Protein AF-A0A8A3PR14-F1 (afdb_monomer_lite)

Structure (mmCIF, N/CA/C/O backbone):
data_AF-A0A8A3PR14-F1
#
_entry.id   AF-A0A8A3PR14-F1
#
loop_
_atom_site.group_PDB
_atom_site.id
_atom_site.type_symbol
_atom_site.label_atom_id
_atom_site.label_alt_id
_atom_site.label_comp_id
_atom_site.label_asym_id
_atom_site.label_entity_id
_atom_site.label_seq_id
_atom_site.pdbx_PDB_ins_code
_atom_site.Cartn_x
_atom_site.Cartn_y
_atom_site.Cartn_z
_atom_site.occupancy
_atom_site.B_iso_or_equiv
_atom_site.auth_seq_id
_atom_site.auth_comp_id
_atom_site.auth_asym_id
_atom_site.auth_atom_id
_atom_site.pdbx_PDB_model_num
ATOM 1 N N . MET A 1 1 ? 3.638 18.389 -26.747 1.00 41.78 1 MET A N 1
ATOM 2 C CA . MET A 1 1 ? 2.888 19.297 -25.844 1.00 41.78 1 MET A CA 1
ATOM 3 C C . MET A 1 1 ? 1.708 18.534 -25.234 1.00 41.78 1 MET A C 1
ATOM 5 O O . MET A 1 1 ? 0.784 18.205 -25.959 1.00 41.78 1 MET A O 1
ATOM 9 N N . SER A 1 2 ? 1.745 18.168 -23.944 1.00 54.22 2 SER A N 1
ATOM 10 C CA . SER A 1 2 ? 0.671 17.368 -23.311 1.00 54.22 2 SER A CA 1
ATOM 11 C C . SER A 1 2 ? -0.521 18.258 -22.935 1.00 54.22 2 SER A C 1
ATOM 13 O O . SER A 1 2 ? -0.389 19.161 -22.103 1.00 54.22 2 SER A O 1
ATOM 15 N N . MET A 1 3 ? -1.671 18.031 -23.578 1.00 61.91 3 MET A N 1
ATOM 16 C CA . MET A 1 3 ? -2.904 18.804 -23.393 1.00 61.91 3 MET A CA 1
ATOM 17 C C . MET A 1 3 ? -3.335 18.874 -21.919 1.00 61.91 3 MET A C 1
ATOM 19 O O . MET A 1 3 ? -3.216 17.903 -21.172 1.00 61.91 3 MET A O 1
ATOM 23 N N . LYS A 1 4 ? -3.891 20.018 -21.492 1.00 65.81 4 LYS A N 1
ATOM 24 C CA . LYS A 1 4 ? -4.341 20.250 -20.101 1.00 65.81 4 LYS A CA 1
ATOM 25 C C . LYS A 1 4 ? -5.391 19.229 -19.616 1.00 65.81 4 LYS A C 1
ATOM 27 O O . LYS A 1 4 ? -5.469 18.991 -18.414 1.00 65.81 4 LYS A O 1
ATOM 32 N N . SER A 1 5 ? -6.145 18.624 -20.538 1.00 76.75 5 SER A N 1
ATOM 33 C CA . SER A 1 5 ? -7.189 17.618 -20.277 1.00 76.75 5 SER A CA 1
ATOM 34 C C . SER A 1 5 ? -6.697 16.161 -20.357 1.00 76.75 5 SER A C 1
ATOM 36 O O . SER A 1 5 ? -7.494 15.233 -20.241 1.00 76.75 5 SER A O 1
ATOM 38 N N . SER A 1 6 ? -5.397 15.916 -20.568 1.00 86.44 6 SER A N 1
ATOM 39 C CA . SER A 1 6 ? -4.916 14.543 -20.750 1.00 86.44 6 SER A CA 1
ATOM 40 C C . SER A 1 6 ? -5.192 13.673 -19.506 1.00 86.44 6 SER A C 1
ATOM 42 O O . SER A 1 6 ? -5.030 14.150 -18.372 1.00 86.44 6 SER A O 1
ATOM 44 N N . PRO A 1 7 ? -5.586 12.394 -19.681 1.00 84.06 7 PRO A N 1
ATOM 45 C CA . PRO A 1 7 ? -5.815 11.469 -18.568 1.00 84.06 7 PRO A CA 1
ATOM 46 C C . PRO A 1 7 ? -4.626 11.401 -17.598 1.00 84.06 7 PRO A C 1
ATOM 48 O O . PRO A 1 7 ? -4.809 11.485 -16.383 1.00 84.06 7 PRO A O 1
ATOM 51 N N . GLY A 1 8 ? -3.397 11.393 -18.127 1.00 81.00 8 GLY A N 1
ATOM 52 C CA . GLY A 1 8 ? -2.174 11.408 -17.320 1.00 81.00 8 GLY A CA 1
ATOM 53 C C . GLY A 1 8 ? -2.040 12.650 -16.432 1.00 81.00 8 GLY A C 1
ATOM 54 O O . GLY A 1 8 ? -1.659 12.543 -15.265 1.00 81.00 8 GLY A O 1
ATOM 55 N N . ARG A 1 9 ? -2.424 13.838 -16.920 1.00 80.31 9 ARG A N 1
ATOM 56 C CA . ARG A 1 9 ? -2.371 15.076 -16.124 1.00 80.31 9 ARG A CA 1
ATOM 57 C C . ARG A 1 9 ? -3.440 15.101 -15.030 1.00 80.31 9 ARG A C 1
ATOM 59 O O . ARG A 1 9 ? -3.177 15.608 -13.937 1.00 80.31 9 ARG A O 1
ATOM 66 N N . ARG A 1 10 ? -4.619 14.520 -15.285 1.00 86.50 10 ARG A N 1
ATOM 67 C CA . ARG A 1 10 ? -5.681 14.339 -14.276 1.00 86.50 10 ARG A CA 1
ATOM 68 C C . ARG A 1 10 ? -5.230 13.396 -13.161 1.00 86.50 10 ARG A C 1
ATOM 70 O O . ARG A 1 10 ? -5.340 13.765 -11.992 1.00 86.50 10 ARG A O 1
ATOM 77 N N . LEU A 1 11 ? -4.655 12.246 -13.516 1.00 82.88 11 LEU A N 1
ATOM 78 C CA . LEU A 1 11 ? -4.094 11.294 -12.555 1.00 82.88 11 LEU A CA 1
ATOM 79 C C . LEU A 1 11 ? -2.967 11.931 -11.737 1.00 82.88 11 LEU A C 1
ATOM 81 O O . LEU A 1 11 ? -2.959 11.856 -10.510 1.00 82.88 11 LEU A O 1
ATOM 85 N N . GLN A 1 12 ? -2.051 12.644 -12.398 1.00 81.38 12 GLN A N 1
ATOM 86 C CA . GLN A 1 12 ? -0.974 13.354 -11.719 1.00 81.38 12 GLN A CA 1
ATOM 87 C C . GLN A 1 12 ? -1.520 14.378 -10.718 1.00 81.38 12 GLN A C 1
ATOM 89 O O . GLN A 1 12 ? -1.024 14.439 -9.594 1.00 81.38 12 GLN A O 1
ATOM 94 N N . LYS A 1 13 ? -2.543 15.159 -11.082 1.00 87.19 13 LYS A N 1
ATOM 95 C CA . LYS A 1 13 ? -3.187 16.118 -10.172 1.00 87.19 13 LYS A CA 1
ATOM 96 C C . LYS A 1 13 ? -3.842 15.417 -8.976 1.00 87.19 13 LYS A C 1
ATOM 98 O O . LYS A 1 13 ? -3.667 15.872 -7.848 1.00 87.19 13 LYS A O 1
ATOM 103 N N . ALA A 1 14 ? -4.553 14.312 -9.207 1.00 85.69 14 ALA A N 1
ATOM 104 C CA . ALA A 1 14 ? -5.171 13.517 -8.147 1.00 85.69 14 ALA A CA 1
ATOM 105 C C . ALA A 1 14 ? -4.123 12.953 -7.174 1.00 85.69 14 ALA A C 1
ATOM 107 O O . ALA A 1 14 ? -4.259 13.137 -5.966 1.00 85.69 14 ALA A O 1
ATOM 108 N N . ARG A 1 15 ? -3.028 12.382 -7.695 1.00 82.31 15 ARG A N 1
ATOM 109 C CA . ARG A 1 15 ? -1.907 11.880 -6.888 1.00 82.31 15 ARG A CA 1
ATOM 110 C C . ARG A 1 15 ? -1.309 12.967 -5.997 1.00 82.31 15 ARG A C 1
ATOM 112 O O . ARG A 1 15 ? -1.165 12.746 -4.803 1.00 82.31 15 ARG A O 1
ATOM 119 N N . HIS A 1 16 ? -0.998 14.147 -6.545 1.00 85.12 16 HIS A N 1
ATOM 120 C CA . HIS A 1 16 ? -0.442 15.249 -5.741 1.00 85.12 16 HIS A CA 1
ATOM 121 C C . HIS A 1 16 ? -1.423 15.726 -4.668 1.00 85.12 16 HIS A C 1
ATOM 123 O O . HIS A 1 16 ? -1.012 16.004 -3.546 1.00 85.12 16 HIS A O 1
ATOM 129 N N . ARG A 1 17 ? -2.722 15.787 -4.989 1.00 89.50 17 ARG A N 1
ATOM 130 C CA . ARG A 1 17 ? -3.754 16.156 -4.015 1.00 89.50 17 ARG A CA 1
ATOM 131 C C . ARG A 1 17 ? -3.829 15.151 -2.866 1.00 89.50 17 ARG A C 1
ATOM 133 O O . ARG A 1 17 ? -3.904 15.570 -1.717 1.00 89.50 17 ARG A O 1
ATOM 140 N N . MET A 1 18 ? -3.820 13.853 -3.166 1.00 86.06 18 MET A N 1
ATOM 141 C CA . MET A 1 18 ? -3.844 12.798 -2.147 1.00 86.06 18 MET A CA 1
ATOM 142 C C . MET A 1 18 ? -2.579 12.810 -1.295 1.00 86.06 18 MET A C 1
ATOM 144 O O . MET A 1 18 ? -2.675 12.802 -0.074 1.00 86.06 18 MET A O 1
ATOM 148 N N . PHE A 1 19 ? -1.414 12.922 -1.931 1.00 83.62 19 PHE A N 1
ATOM 149 C CA . PHE A 1 19 ? -0.135 13.008 -1.236 1.00 83.62 19 PHE A CA 1
ATOM 150 C C . PHE A 1 19 ? -0.081 14.207 -0.280 1.00 83.62 19 PHE A C 1
ATOM 152 O O . PHE A 1 19 ? 0.278 14.052 0.881 1.00 83.62 19 PHE A O 1
ATOM 159 N N . GLY A 1 20 ? -0.532 15.385 -0.724 1.00 85.75 20 GLY A N 1
ATOM 160 C CA . GLY A 1 20 ? -0.605 16.571 0.133 1.00 85.75 20 GLY A CA 1
ATOM 161 C C . GLY A 1 20 ? -1.532 16.390 1.338 1.00 85.75 20 GLY A C 1
ATOM 162 O O . GLY A 1 20 ? -1.200 16.830 2.432 1.00 85.75 20 GLY A O 1
ATOM 163 N N . LYS A 1 21 ? -2.669 15.702 1.170 1.00 90.25 21 LYS A N 1
ATOM 164 C CA . LYS A 1 21 ? -3.556 15.371 2.297 1.00 90.25 21 LYS A CA 1
ATOM 165 C C . LYS A 1 21 ? -2.894 14.408 3.281 1.00 90.25 21 LYS A C 1
ATOM 167 O O . LYS A 1 21 ? -2.973 14.639 4.480 1.00 90.25 21 LYS A O 1
ATOM 172 N N . LEU A 1 22 ? -2.244 13.356 2.784 1.00 85.31 22 LEU A N 1
ATOM 173 C CA . LEU A 1 22 ? -1.564 12.365 3.624 1.00 85.31 22 LEU A CA 1
ATOM 174 C C . LEU A 1 22 ? -0.430 12.993 4.442 1.00 85.31 22 LEU A C 1
ATOM 176 O O . LEU A 1 22 ? -0.330 12.728 5.636 1.00 85.31 22 LEU A O 1
ATOM 180 N N . LEU A 1 23 ? 0.356 13.883 3.830 1.00 85.38 23 LEU A N 1
ATOM 181 C CA . LEU A 1 23 ? 1.419 14.622 4.517 1.00 85.38 23 LEU A CA 1
ATOM 182 C C . LEU A 1 23 ? 0.913 15.501 5.668 1.00 85.38 23 LEU A C 1
ATOM 184 O O . LEU A 1 23 ? 1.658 15.734 6.612 1.00 85.38 23 LEU A O 1
ATOM 188 N N . LEU A 1 24 ? -0.328 15.991 5.599 1.00 88.94 24 LEU A N 1
ATOM 189 C CA . LEU A 1 24 ? -0.945 16.771 6.677 1.00 88.94 24 LEU A CA 1
ATOM 190 C C . LEU A 1 24 ? -1.601 15.878 7.739 1.00 88.94 24 LEU A C 1
ATOM 192 O O . LEU A 1 24 ? -1.538 16.183 8.927 1.00 88.94 24 LEU A O 1
ATOM 196 N N . LEU A 1 25 ? -2.230 14.778 7.317 1.00 89.69 25 LEU A N 1
ATOM 197 C CA . LEU A 1 25 ? -2.975 13.885 8.206 1.00 89.69 25 LEU A CA 1
ATOM 198 C C . LEU A 1 25 ? -2.065 13.034 9.095 1.00 89.69 25 LEU A C 1
ATOM 200 O O . LEU A 1 25 ? -2.372 12.871 10.271 1.00 89.69 25 LEU A O 1
ATOM 204 N N . LEU A 1 26 ? -0.950 12.511 8.574 1.00 85.25 26 LEU A N 1
ATOM 205 C CA . LEU A 1 26 ? -0.061 11.630 9.344 1.00 85.25 26 LEU A CA 1
ATOM 206 C C . LEU A 1 26 ? 0.505 12.309 10.611 1.00 85.25 26 LEU A C 1
ATOM 208 O O . LEU A 1 26 ? 0.341 11.742 11.693 1.00 85.25 26 LEU A O 1
ATOM 212 N N . PRO A 1 27 ? 1.084 13.527 10.544 1.00 86.31 27 PRO A N 1
ATOM 213 C CA . PRO A 1 27 ? 1.538 14.230 11.746 1.00 86.31 27 PRO A CA 1
ATOM 214 C C . PRO A 1 27 ? 0.389 14.586 12.696 1.00 86.31 27 PRO A C 1
ATOM 216 O O . PRO A 1 27 ? 0.553 14.533 13.912 1.00 86.31 27 PRO A O 1
ATOM 219 N N . SER A 1 28 ? -0.790 14.918 12.154 1.00 87.88 28 SER A N 1
ATOM 220 C CA . SER A 1 28 ? -1.983 15.200 12.960 1.00 87.88 28 SER A CA 1
ATOM 221 C C . SER A 1 28 ? -2.420 13.969 13.760 1.00 87.88 28 SER A C 1
ATOM 223 O O . SER A 1 28 ? -2.663 14.094 14.958 1.00 87.88 28 SER A O 1
ATOM 225 N N . LEU A 1 29 ? -2.439 12.776 13.157 1.00 86.12 29 LEU A N 1
ATOM 226 C CA . LEU A 1 29 ? -2.748 11.525 13.861 1.00 86.12 29 LEU A CA 1
ATOM 227 C C . LEU A 1 29 ? -1.748 11.236 14.986 1.00 86.12 29 LEU A C 1
ATOM 229 O O . LEU A 1 29 ? -2.160 10.897 16.093 1.00 86.12 29 LEU A O 1
ATOM 233 N N . GLN A 1 30 ? -0.451 11.436 14.737 1.00 84.50 30 GLN A N 1
ATOM 234 C CA . GLN A 1 30 ? 0.584 11.282 15.766 1.00 84.50 30 GLN A CA 1
ATOM 235 C C . GLN A 1 30 ? 0.392 12.268 16.927 1.00 84.50 30 GLN A C 1
ATOM 237 O O . GLN A 1 30 ? 0.523 11.895 18.093 1.00 84.50 30 GLN A O 1
ATOM 242 N N . GLN A 1 31 ? 0.035 13.519 16.627 1.00 85.50 31 GLN A N 1
ATOM 243 C CA . GLN A 1 31 ? -0.256 14.524 17.647 1.00 85.50 31 GLN A CA 1
ATOM 244 C C . GLN A 1 31 ? -1.494 14.154 18.478 1.00 85.50 31 GLN A C 1
ATOM 246 O O . GLN A 1 31 ? -1.458 14.264 19.704 1.00 85.50 31 GLN A O 1
ATOM 251 N N . HIS A 1 32 ? -2.567 13.680 17.839 1.00 84.81 32 HIS A N 1
ATOM 252 C CA . HIS A 1 32 ? -3.768 13.224 18.541 1.00 84.81 32 HIS A CA 1
ATOM 253 C C . HIS A 1 32 ? -3.478 12.010 19.433 1.00 84.81 32 HIS A C 1
ATOM 255 O O . HIS A 1 32 ? -3.853 12.015 20.605 1.00 84.81 32 HIS A O 1
ATOM 261 N N . ALA A 1 33 ? -2.719 11.027 18.938 1.00 82.56 33 ALA A N 1
ATOM 262 C CA . ALA A 1 33 ? -2.262 9.897 19.747 1.00 82.56 33 ALA A CA 1
ATOM 263 C C . ALA A 1 33 ? -1.429 10.361 20.959 1.00 82.56 33 ALA A C 1
ATOM 265 O O . ALA A 1 33 ? -1.611 9.868 22.072 1.00 82.56 33 ALA A O 1
ATOM 266 N N . ALA A 1 34 ? -0.566 11.369 20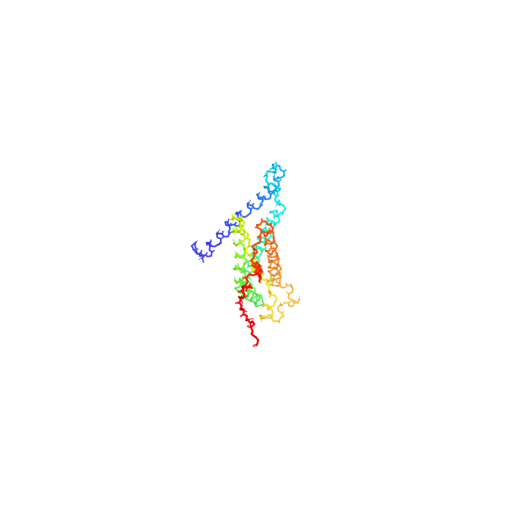.791 1.00 81.94 34 ALA A N 1
ATOM 267 C CA . ALA A 1 34 ? 0.214 11.940 21.888 1.00 81.94 34 ALA A CA 1
ATOM 268 C C . ALA A 1 34 ? -0.643 12.648 22.953 1.00 81.94 34 ALA A C 1
ATOM 270 O O . ALA A 1 34 ? -0.267 12.650 24.132 1.00 81.94 34 ALA A O 1
ATOM 271 N N . TRP A 1 35 ? -1.777 13.234 22.560 1.00 81.56 35 TRP A N 1
ATOM 272 C CA . TRP A 1 35 ? -2.722 13.906 23.459 1.00 81.56 35 TRP A CA 1
ATOM 273 C C . TRP A 1 35 ? -3.651 12.952 24.206 1.00 81.56 35 TRP A C 1
ATOM 275 O O . TRP A 1 35 ? -4.099 13.295 25.298 1.00 81.56 35 TRP A O 1
ATOM 285 N N . GLN A 1 36 ? -3.839 11.729 23.710 1.00 80.69 36 GLN A N 1
ATOM 286 C CA . GLN A 1 36 ? -4.664 10.705 24.356 1.00 80.69 36 GLN A CA 1
ATOM 287 C C . GLN A 1 36 ? -4.236 10.391 25.804 1.00 80.69 36 GLN A C 1
ATOM 289 O O . GLN A 1 36 ? -5.062 9.984 26.615 1.00 80.69 36 GLN A O 1
ATOM 294 N N . LYS A 1 37 ? -2.974 10.647 26.188 1.00 78.75 37 LYS A N 1
ATOM 295 C CA . LYS A 1 37 ? -2.504 10.489 27.583 1.00 78.75 37 LYS A CA 1
ATOM 296 C C . LYS A 1 37 ? -3.240 11.374 28.601 1.00 78.75 37 LYS A C 1
ATOM 298 O O . LYS A 1 37 ? -3.107 11.146 29.799 1.00 78.75 37 LYS A O 1
ATOM 303 N N . PHE A 1 38 ? -3.945 12.400 28.129 1.00 80.69 38 PHE A N 1
ATOM 304 C CA . PHE A 1 38 ? -4.689 13.344 28.955 1.00 80.69 38 PHE A CA 1
ATOM 305 C C . PHE A 1 38 ? -6.205 13.089 28.950 1.00 80.69 38 PHE A C 1
ATOM 307 O O . PHE A 1 38 ? -6.932 13.814 29.626 1.00 80.69 38 PHE A O 1
ATOM 314 N N . GLU A 1 39 ? -6.694 12.090 28.209 1.00 74.25 39 GLU A N 1
ATOM 315 C CA . GLU A 1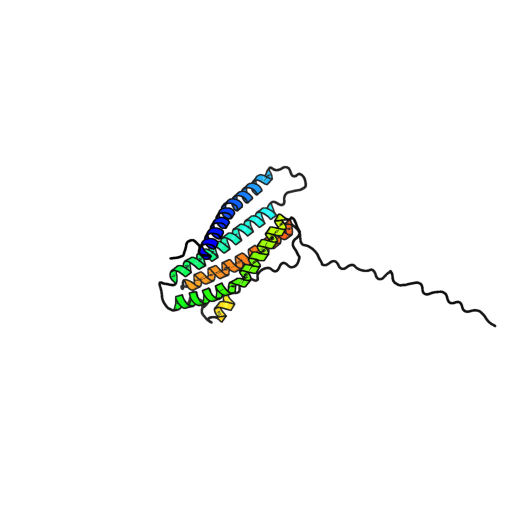 39 ? -8.126 11.789 28.131 1.00 74.25 39 GLU A CA 1
ATOM 316 C C . GLU A 1 39 ? -8.574 10.829 29.247 1.00 74.25 39 GLU A C 1
ATOM 318 O O . GLU A 1 39 ? -7.874 9.857 29.552 1.00 74.25 39 GLU A O 1
ATOM 323 N N . PRO A 1 40 ? -9.747 11.066 29.866 1.00 74.62 40 PRO A N 1
ATOM 324 C CA . PRO A 1 40 ? -10.305 10.146 30.847 1.00 74.62 40 PRO A CA 1
ATOM 325 C C . PRO A 1 40 ? -10.705 8.828 30.170 1.00 74.62 40 PRO A C 1
ATOM 327 O O . PRO A 1 40 ? -11.429 8.819 29.177 1.00 74.62 40 PRO A O 1
ATOM 330 N N . THR A 1 41 ? -10.273 7.693 30.722 1.00 70.00 41 THR A N 1
ATOM 331 C CA . THR A 1 41 ? -10.584 6.358 30.186 1.00 70.00 41 THR A CA 1
ATOM 332 C C . THR A 1 41 ? -11.994 5.926 30.591 1.00 70.00 41 THR A C 1
ATOM 334 O O . THR A 1 41 ? -12.172 5.153 31.534 1.00 70.00 41 THR A O 1
ATOM 337 N N . ILE A 1 42 ? -13.014 6.444 29.911 1.00 74.56 42 ILE A N 1
ATOM 338 C CA . ILE A 1 42 ? -14.401 5.995 30.073 1.00 74.56 42 ILE A CA 1
ATOM 339 C C . ILE A 1 42 ? -14.681 4.936 28.999 1.00 74.56 42 ILE A C 1
ATOM 341 O O . ILE A 1 42 ? -14.675 5.246 27.814 1.00 74.56 42 ILE A O 1
ATOM 345 N N . GLY A 1 43 ? -14.918 3.685 29.409 1.00 68.81 43 GLY A N 1
ATOM 346 C CA . GLY A 1 43 ? -15.255 2.584 28.488 1.00 68.81 43 GLY A CA 1
ATOM 347 C C . GLY A 1 43 ? -14.084 1.700 28.037 1.00 68.81 43 GLY A C 1
ATOM 348 O O . GLY A 1 43 ? -14.276 0.838 27.188 1.00 68.81 43 GLY A O 1
ATOM 349 N N . GLY A 1 44 ? -12.891 1.874 28.614 1.00 77.31 44 GLY A N 1
ATOM 350 C CA . GLY A 1 44 ? -11.702 1.065 28.320 1.00 77.31 44 GLY A CA 1
ATOM 351 C C . GLY A 1 44 ? -10.465 1.916 28.037 1.00 77.31 44 GLY A C 1
ATOM 352 O O . GLY A 1 44 ? -10.543 3.139 27.914 1.00 77.31 44 GLY A O 1
ATOM 353 N N . LYS A 1 45 ? -9.294 1.273 27.958 1.00 79.38 45 LYS A N 1
ATOM 354 C CA . LYS A 1 45 ? -8.056 1.938 27.533 1.00 79.38 45 LYS A CA 1
ATOM 355 C C . LYS A 1 45 ? -8.030 1.977 26.006 1.00 79.38 45 LYS A C 1
ATOM 357 O O . LYS A 1 45 ? -8.074 0.930 25.371 1.00 79.38 45 LYS A O 1
ATOM 362 N N . PHE A 1 46 ? -7.923 3.171 25.429 1.00 83.06 46 PHE A N 1
ATOM 363 C CA . PHE A 1 46 ? -7.727 3.329 23.988 1.00 83.06 46 PHE A CA 1
ATOM 364 C C . PHE A 1 46 ? -6.453 2.580 23.541 1.00 83.06 46 PHE A C 1
ATOM 366 O O . PHE A 1 46 ? -5.403 2.771 24.173 1.00 83.06 46 PHE A O 1
ATOM 373 N N . PRO A 1 47 ? -6.503 1.741 22.485 1.00 86.81 47 PRO A N 1
ATOM 374 C CA . PRO A 1 47 ? -5.377 0.915 22.042 1.00 86.81 47 PRO A CA 1
ATOM 375 C C . PRO A 1 47 ? -4.359 1.754 21.257 1.00 86.81 47 PRO A C 1
ATOM 377 O O . PRO A 1 47 ? -4.144 1.583 20.059 1.00 86.81 47 PRO A O 1
ATOM 380 N N . ARG A 1 48 ? -3.735 2.709 21.950 1.00 86.88 48 ARG A N 1
ATOM 381 C CA . ARG A 1 48 ? -2.846 3.720 21.372 1.00 86.88 48 ARG A CA 1
ATOM 382 C C . ARG A 1 48 ? -1.715 3.118 20.541 1.00 86.88 48 ARG A C 1
ATOM 384 O O . ARG A 1 48 ? -1.463 3.594 19.441 1.00 86.88 48 ARG A O 1
ATOM 391 N N . GLU A 1 49 ? -1.071 2.079 21.059 1.00 89.00 49 GLU A N 1
ATOM 392 C CA . GLU A 1 49 ? 0.056 1.410 20.404 1.00 89.00 49 GLU A CA 1
ATOM 393 C C . GLU A 1 49 ? -0.342 0.821 19.044 1.00 89.00 49 GLU A C 1
ATOM 395 O O . GLU A 1 49 ? 0.370 0.998 18.058 1.00 89.00 49 GLU A O 1
ATOM 400 N N . VAL A 1 50 ? -1.532 0.219 18.952 1.00 90.06 50 VAL A N 1
ATOM 401 C CA . VAL A 1 50 ? -2.064 -0.342 17.702 1.00 90.06 50 VAL A CA 1
ATOM 402 C C . VAL A 1 50 ? -2.283 0.762 16.664 1.00 90.06 50 VAL A C 1
ATOM 404 O O . VAL A 1 50 ? -1.854 0.633 15.519 1.00 90.06 50 VAL A O 1
ATOM 407 N N . TYR A 1 51 ? -2.871 1.897 17.060 1.00 89.50 51 TYR A N 1
ATOM 408 C CA . TYR A 1 51 ? -3.060 3.047 16.165 1.00 89.50 51 TYR A CA 1
ATOM 409 C C . TYR A 1 51 ? -1.740 3.709 15.742 1.00 89.50 51 TYR A C 1
ATOM 411 O O . TYR A 1 51 ? -1.601 4.122 14.585 1.00 89.50 51 TYR A O 1
ATOM 419 N N . GLU A 1 52 ? -0.764 3.814 16.646 1.00 90.88 52 GLU A N 1
ATOM 420 C CA . GLU A 1 52 ? 0.577 4.319 16.329 1.00 90.88 52 GLU A CA 1
ATOM 421 C C . GLU A 1 52 ? 1.282 3.394 15.328 1.00 90.88 52 GLU A C 1
ATOM 423 O O . GLU A 1 52 ? 1.818 3.876 14.326 1.00 90.88 52 GLU A O 1
ATOM 428 N N . ASN A 1 53 ? 1.180 2.075 15.516 1.00 93.06 53 ASN A N 1
ATOM 429 C CA . ASN A 1 53 ? 1.696 1.080 14.579 1.00 93.06 53 ASN A CA 1
ATOM 430 C C . ASN A 1 53 ? 1.018 1.190 13.204 1.00 93.06 53 ASN A C 1
ATOM 432 O O . ASN A 1 53 ? 1.716 1.302 12.197 1.00 93.06 53 ASN A O 1
ATOM 436 N N . ILE A 1 54 ? -0.318 1.267 13.139 1.00 92.44 54 ILE A N 1
ATOM 437 C CA . ILE A 1 54 ? -1.066 1.483 11.883 1.00 92.44 54 ILE A CA 1
ATOM 438 C C . ILE A 1 54 ? -0.584 2.754 11.172 1.00 92.44 54 ILE A C 1
ATOM 440 O O . ILE A 1 54 ? -0.328 2.743 9.965 1.00 92.44 54 ILE A O 1
ATOM 444 N N . THR A 1 55 ? -0.421 3.848 11.919 1.00 90.94 55 THR A N 1
ATOM 445 C CA . THR A 1 55 ? 0.039 5.137 11.382 1.00 90.94 55 THR A CA 1
ATOM 446 C C . THR A 1 55 ? 1.457 5.025 10.822 1.00 90.94 55 THR A C 1
ATOM 448 O O . THR A 1 55 ? 1.728 5.501 9.714 1.00 90.94 55 THR A O 1
ATOM 451 N N . GLN A 1 56 ? 2.356 4.349 11.541 1.00 93.12 56 GLN A N 1
ATOM 452 C CA . GLN A 1 56 ? 3.731 4.124 11.105 1.00 93.12 56 GLN A CA 1
ATOM 453 C C . GLN A 1 56 ? 3.787 3.281 9.827 1.00 93.12 56 GLN A C 1
ATOM 455 O O . GLN A 1 56 ? 4.492 3.648 8.886 1.00 93.12 56 GLN A O 1
ATOM 460 N N . LYS A 1 57 ? 3.014 2.192 9.753 1.00 93.81 57 LYS A N 1
ATOM 461 C CA . LYS A 1 57 ? 2.956 1.333 8.561 1.00 93.81 57 LYS A CA 1
ATOM 462 C C . LYS A 1 57 ? 2.382 2.068 7.352 1.00 93.81 57 LYS A C 1
ATOM 464 O O . LYS A 1 57 ? 2.964 1.998 6.271 1.00 93.81 57 LYS A O 1
ATOM 469 N N . CYS A 1 58 ? 1.329 2.869 7.530 1.00 90.75 58 CYS A N 1
ATOM 470 C CA . CYS A 1 58 ? 0.812 3.743 6.471 1.00 90.75 58 CYS A CA 1
ATOM 471 C C . CYS A 1 58 ? 1.874 4.733 5.959 1.00 90.75 58 CYS A C 1
ATOM 473 O O . CYS A 1 58 ? 2.006 4.936 4.749 1.00 90.75 58 CYS A O 1
ATOM 475 N N . SER A 1 59 ? 2.646 5.338 6.869 1.00 91.00 59 SER A N 1
ATOM 476 C CA . SER A 1 59 ? 3.724 6.273 6.527 1.00 91.00 59 SER A CA 1
ATOM 477 C C . SER A 1 59 ? 4.845 5.596 5.732 1.00 91.00 59 SER A C 1
ATOM 479 O O . SER A 1 59 ? 5.256 6.099 4.684 1.00 91.00 59 SER A O 1
ATOM 481 N N . ASN A 1 60 ? 5.287 4.417 6.176 1.00 93.19 60 ASN A N 1
ATOM 482 C CA . ASN A 1 60 ? 6.316 3.640 5.492 1.00 93.19 60 ASN A CA 1
ATOM 483 C C . ASN A 1 60 ? 5.874 3.235 4.078 1.00 93.19 60 ASN A C 1
ATOM 485 O O . ASN A 1 60 ? 6.595 3.509 3.120 1.00 93.19 60 ASN A O 1
ATOM 489 N N . ILE A 1 61 ? 4.664 2.678 3.924 1.00 90.94 61 ILE A N 1
ATOM 490 C CA . ILE A 1 61 ? 4.093 2.309 2.616 1.00 90.94 61 ILE A CA 1
ATOM 491 C C . ILE A 1 61 ? 4.043 3.526 1.685 1.00 90.94 61 ILE A C 1
ATOM 493 O O . ILE A 1 61 ? 4.431 3.437 0.519 1.00 90.94 61 ILE A O 1
ATOM 497 N N . MET A 1 62 ? 3.627 4.691 2.191 1.00 87.38 62 MET A N 1
ATOM 498 C CA . MET A 1 62 ? 3.648 5.931 1.413 1.00 87.38 62 MET A CA 1
ATOM 499 C C . MET A 1 62 ? 5.074 6.317 0.988 1.00 87.38 62 MET A C 1
ATOM 501 O O . MET A 1 62 ? 5.278 6.714 -0.162 1.00 87.38 62 MET A O 1
ATOM 505 N N . GLY A 1 63 ? 6.056 6.191 1.885 1.00 90.19 63 GLY A N 1
ATOM 506 C CA . GLY A 1 63 ? 7.471 6.429 1.595 1.00 90.19 63 GLY A CA 1
ATOM 507 C C . GLY A 1 63 ? 8.014 5.495 0.512 1.00 90.19 63 GLY A C 1
ATOM 508 O O . GLY A 1 63 ? 8.663 5.954 -0.428 1.00 90.19 63 GLY A O 1
ATOM 509 N N . TYR A 1 64 ? 7.675 4.208 0.582 1.00 90.31 64 TYR A N 1
ATOM 510 C CA . TYR A 1 64 ? 8.048 3.207 -0.416 1.00 90.31 64 TYR A CA 1
ATOM 511 C C . TYR A 1 64 ? 7.434 3.510 -1.787 1.00 90.31 64 TYR A C 1
ATOM 513 O O . TYR A 1 64 ? 8.154 3.572 -2.783 1.00 90.31 64 TYR A O 1
ATOM 521 N N . LEU A 1 65 ? 6.136 3.818 -1.846 1.00 86.19 65 LEU A N 1
ATOM 522 C CA . LEU A 1 65 ? 5.464 4.219 -3.087 1.00 86.19 65 LEU A CA 1
ATOM 523 C C . LEU A 1 65 ? 6.046 5.516 -3.675 1.00 86.19 65 LEU A C 1
ATOM 525 O O . LEU A 1 65 ? 6.167 5.659 -4.896 1.00 86.19 65 LEU A O 1
ATOM 529 N N . ALA A 1 66 ? 6.424 6.472 -2.823 1.00 86.50 66 ALA A N 1
ATOM 530 C CA . ALA A 1 66 ? 7.076 7.703 -3.254 1.00 86.50 66 ALA A CA 1
ATOM 531 C C . ALA A 1 66 ? 8.467 7.425 -3.838 1.00 86.50 66 ALA A C 1
ATOM 533 O O . ALA A 1 66 ? 8.788 7.958 -4.904 1.00 86.50 66 ALA A O 1
ATOM 534 N N . LEU A 1 67 ? 9.253 6.560 -3.187 1.00 87.75 67 LEU A N 1
ATOM 535 C CA . LEU A 1 67 ? 10.577 6.159 -3.651 1.00 87.75 67 LEU A CA 1
ATOM 536 C C . LEU A 1 67 ? 10.485 5.416 -4.986 1.00 87.75 67 LEU A C 1
ATOM 538 O O . LEU A 1 67 ? 11.152 5.838 -5.923 1.00 87.75 67 LEU A O 1
ATOM 542 N N . MET A 1 68 ? 9.580 4.438 -5.125 1.00 83.62 68 MET A N 1
ATOM 543 C CA . MET A 1 68 ? 9.285 3.771 -6.405 1.00 83.62 68 MET A CA 1
ATOM 544 C C . MET A 1 68 ? 8.869 4.757 -7.507 1.00 83.62 68 MET A C 1
ATOM 546 O O . MET A 1 68 ? 9.284 4.646 -8.662 1.00 83.62 68 MET A O 1
ATOM 550 N N . SER A 1 69 ? 8.038 5.756 -7.181 1.00 80.44 69 SER A N 1
ATOM 551 C CA . SER A 1 69 ? 7.638 6.762 -8.170 1.00 80.44 69 SER A CA 1
ATOM 552 C C . SER A 1 69 ? 8.789 7.690 -8.553 1.00 80.44 69 SER A C 1
ATOM 554 O O . SER A 1 69 ? 8.803 8.177 -9.689 1.00 80.44 69 SER A O 1
ATOM 556 N N . TYR A 1 70 ? 9.675 8.025 -7.616 1.00 83.19 70 TYR A N 1
ATOM 557 C CA . TYR A 1 70 ? 10.830 8.875 -7.872 1.00 83.19 70 TYR A CA 1
ATOM 558 C C . TYR A 1 70 ? 11.841 8.144 -8.745 1.00 83.19 70 TYR A C 1
ATOM 560 O O . TYR A 1 70 ? 12.228 8.676 -9.783 1.00 83.19 70 TYR A O 1
ATOM 568 N N . THR A 1 71 ? 12.191 6.917 -8.369 1.00 80.31 71 THR A N 1
ATOM 569 C CA . THR A 1 71 ? 13.120 6.058 -9.097 1.00 80.31 71 THR A CA 1
ATOM 570 C C . THR A 1 71 ? 12.664 5.823 -10.533 1.00 80.31 71 THR A C 1
ATOM 572 O O . THR A 1 71 ? 13.390 6.151 -11.468 1.00 80.31 71 THR A O 1
ATOM 575 N N . SER A 1 72 ? 11.405 5.423 -10.724 1.00 78.38 72 SER A N 1
ATOM 576 C CA . SER A 1 72 ? 10.807 5.243 -12.054 1.00 78.38 72 SER A CA 1
ATOM 577 C C . SER A 1 72 ? 10.903 6.507 -12.934 1.00 78.38 72 SER A C 1
ATOM 579 O O . SER A 1 72 ? 11.253 6.437 -14.113 1.00 78.38 72 SER A O 1
ATOM 581 N N . LYS A 1 73 ? 10.665 7.701 -12.369 1.00 75.38 73 LYS A N 1
ATOM 582 C CA . LYS A 1 73 ? 10.766 8.975 -13.112 1.00 75.38 73 LYS A CA 1
ATOM 583 C C . LYS A 1 73 ? 12.198 9.423 -13.370 1.00 75.38 73 LYS A C 1
ATOM 585 O O . LYS A 1 73 ? 12.454 10.017 -14.417 1.00 75.38 73 LYS A O 1
ATOM 590 N N . ALA A 1 74 ? 13.088 9.236 -12.397 1.00 74.00 74 ALA A N 1
ATOM 591 C CA . ALA A 1 74 ? 14.487 9.628 -12.500 1.00 74.00 74 ALA A CA 1
ATOM 592 C C . ALA A 1 74 ? 15.140 8.921 -13.692 1.00 74.00 74 ALA A C 1
ATOM 594 O O . ALA A 1 74 ? 15.848 9.559 -14.464 1.00 74.00 74 ALA A O 1
ATOM 595 N N . TRP A 1 75 ? 14.808 7.648 -13.907 1.00 68.19 75 TRP A N 1
ATOM 596 C CA . TRP A 1 75 ? 15.388 6.860 -14.993 1.00 68.19 75 TRP A CA 1
ATOM 597 C C . TRP A 1 75 ? 14.694 7.088 -16.334 1.00 68.19 75 TRP A C 1
ATOM 599 O O . TRP A 1 75 ? 15.366 7.119 -17.358 1.00 68.19 75 TRP A O 1
ATOM 609 N N . SER A 1 76 ? 13.382 7.361 -16.344 1.00 65.06 76 SER A N 1
ATOM 610 C CA . SER A 1 76 ? 12.649 7.720 -17.570 1.00 65.06 76 SER A CA 1
ATOM 611 C C . SER A 1 76 ? 13.193 8.984 -18.258 1.00 65.06 76 SER A C 1
ATOM 613 O O . SER A 1 76 ? 13.121 9.093 -19.479 1.00 65.06 76 SER A O 1
ATOM 615 N N . LYS A 1 77 ? 13.771 9.934 -17.507 1.00 61.91 77 LYS A N 1
ATOM 616 C CA . LYS A 1 77 ? 14.397 11.143 -18.076 1.00 61.91 77 LYS A CA 1
ATOM 617 C C . LYS A 1 77 ? 15.748 10.887 -18.753 1.00 61.91 77 LYS A C 1
ATOM 619 O O . LYS A 1 77 ? 16.131 11.678 -19.608 1.00 61.91 77 LYS A O 1
ATOM 624 N N . ASP A 1 78 ? 16.442 9.813 -18.387 1.00 58.59 78 ASP A N 1
ATOM 625 C CA . ASP A 1 78 ? 17.790 9.472 -18.873 1.00 58.59 78 ASP A CA 1
ATOM 626 C C . ASP A 1 78 ? 17.760 8.505 -20.082 1.00 58.59 78 ASP A C 1
ATOM 628 O O . ASP A 1 78 ? 18.792 8.091 -20.603 1.00 58.59 78 ASP A O 1
ATOM 632 N N . VAL A 1 79 ? 16.555 8.150 -20.554 1.00 55.97 79 VAL A N 1
ATOM 633 C CA . VAL A 1 79 ? 16.306 7.279 -21.723 1.00 55.97 79 VAL A CA 1
ATOM 634 C C . VAL A 1 79 ? 16.821 7.904 -23.029 1.00 55.97 79 VAL A C 1
ATOM 636 O O . VAL A 1 79 ? 17.115 7.192 -23.984 1.00 55.97 79 VAL A O 1
ATOM 639 N N . HIS A 1 80 ? 16.927 9.233 -23.098 1.00 53.97 80 HIS A N 1
ATOM 640 C CA . HIS A 1 80 ? 17.217 9.956 -24.342 1.00 53.97 80 HIS A CA 1
ATOM 641 C C . HIS A 1 80 ? 18.688 10.362 -24.519 1.00 53.97 80 HIS A C 1
ATOM 643 O O . HIS A 1 80 ? 19.007 11.037 -25.495 1.00 53.97 80 HIS A O 1
ATOM 649 N N . THR A 1 81 ? 19.577 9.986 -23.596 1.00 58.38 81 THR A N 1
ATOM 650 C CA . THR A 1 81 ? 20.915 10.591 -23.482 1.00 58.38 81 THR A CA 1
ATOM 651 C C . THR A 1 81 ? 22.096 9.639 -23.706 1.00 58.38 81 THR A C 1
ATOM 653 O O . THR A 1 81 ? 23.167 10.145 -24.022 1.00 58.38 81 THR A O 1
ATOM 656 N N . THR A 1 82 ? 21.967 8.303 -23.601 1.00 50.72 82 THR A N 1
ATOM 657 C CA . THR A 1 82 ? 23.129 7.376 -23.718 1.00 50.72 82 THR A CA 1
ATOM 658 C C . THR A 1 82 ? 22.802 5.934 -24.182 1.00 50.72 82 THR A C 1
ATOM 660 O O . THR A 1 82 ? 21.669 5.480 -24.066 1.00 50.72 82 THR A O 1
ATOM 663 N N . THR A 1 83 ? 23.852 5.273 -24.698 1.00 56.28 83 THR A N 1
ATOM 664 C CA . THR A 1 83 ? 24.108 3.975 -25.381 1.00 56.28 83 THR A CA 1
ATOM 665 C C . THR A 1 83 ? 23.256 2.714 -25.081 1.00 56.28 83 THR A C 1
ATOM 667 O O . THR A 1 83 ? 22.599 2.572 -24.053 1.00 56.28 83 THR A O 1
ATOM 670 N N . ASP A 1 84 ? 23.350 1.760 -26.018 1.00 61.62 84 ASP A N 1
ATOM 671 C CA . ASP A 1 84 ? 22.669 0.462 -26.194 1.00 61.62 84 ASP A CA 1
ATOM 672 C C . ASP A 1 84 ? 22.381 -0.362 -24.914 1.00 61.62 84 ASP A C 1
ATOM 674 O O . ASP A 1 84 ? 21.247 -0.801 -24.714 1.00 61.62 84 ASP A O 1
ATOM 678 N N . THR A 1 85 ? 23.336 -0.506 -23.985 1.00 62.19 85 THR A N 1
ATOM 679 C CA . THR A 1 85 ? 23.171 -1.312 -22.750 1.00 62.19 85 THR A CA 1
ATOM 680 C C . THR A 1 85 ? 22.178 -0.700 -21.763 1.00 62.19 85 THR A C 1
ATOM 682 O O . THR A 1 85 ? 21.315 -1.388 -21.219 1.00 62.19 85 THR A O 1
ATOM 685 N N . ARG A 1 86 ? 22.213 0.624 -21.594 1.00 62.94 86 ARG A N 1
ATOM 686 C CA . ARG A 1 86 ? 21.266 1.362 -20.749 1.00 62.94 86 ARG A CA 1
ATOM 687 C C . ARG A 1 86 ? 19.846 1.280 -21.300 1.00 62.94 86 ARG A C 1
ATOM 689 O O . ARG A 1 86 ? 18.886 1.153 -20.543 1.00 62.94 86 ARG A O 1
ATOM 696 N N . SER A 1 87 ? 19.721 1.317 -22.626 1.00 64.31 87 SER A N 1
ATOM 697 C CA . SER A 1 87 ? 18.441 1.156 -23.317 1.00 64.31 87 SER A CA 1
ATOM 698 C C . SER A 1 87 ? 17.844 -0.243 -23.128 1.00 64.31 87 SER A C 1
ATOM 700 O O . SER A 1 87 ? 16.622 -0.376 -23.140 1.00 64.31 87 SER A O 1
ATOM 702 N N . LYS A 1 88 ? 18.682 -1.277 -22.961 1.00 71.62 88 LYS A N 1
ATOM 703 C CA . LYS A 1 88 ? 18.252 -2.661 -22.723 1.00 71.62 88 LYS A CA 1
ATOM 704 C C . LYS A 1 88 ? 17.633 -2.797 -21.332 1.00 71.62 88 LYS A C 1
ATOM 706 O O . LYS A 1 88 ? 16.445 -3.074 -21.236 1.00 71.62 88 LYS A O 1
ATOM 711 N N . TRP A 1 89 ? 18.366 -2.406 -20.287 1.00 71.44 89 TRP A N 1
ATOM 712 C CA . TRP A 1 89 ? 17.856 -2.362 -18.910 1.00 71.44 89 TRP A CA 1
ATOM 713 C C . TRP A 1 89 ? 16.539 -1.601 -18.771 1.00 71.44 89 TRP A C 1
ATOM 715 O O . TRP A 1 89 ? 15.633 -2.040 -18.071 1.00 71.44 89 TRP A O 1
ATOM 725 N N . LEU A 1 90 ? 16.425 -0.444 -19.428 1.00 67.19 90 LEU A N 1
ATOM 726 C CA . LEU A 1 90 ? 15.227 0.390 -19.347 1.00 67.19 90 LEU A CA 1
ATOM 727 C C . LEU A 1 90 ? 14.035 -0.226 -20.080 1.00 67.19 90 LEU A C 1
ATOM 729 O O . LEU A 1 90 ? 12.911 -0.076 -19.607 1.00 67.19 90 LEU A O 1
ATOM 733 N N . ARG A 1 91 ? 14.261 -0.912 -21.206 1.00 73.31 91 ARG A N 1
ATOM 734 C CA . ARG A 1 91 ? 13.210 -1.638 -21.933 1.00 73.31 91 ARG A CA 1
ATOM 735 C C . ARG A 1 91 ? 12.739 -2.856 -21.150 1.00 73.31 91 ARG A C 1
ATOM 737 O O . ARG A 1 91 ? 11.537 -3.004 -20.957 1.00 73.31 91 ARG A O 1
ATOM 744 N N . ASP A 1 92 ? 13.672 -3.653 -20.647 1.00 71.25 92 ASP A N 1
ATOM 745 C CA . ASP A 1 92 ? 13.368 -4.882 -19.914 1.00 71.25 92 ASP A CA 1
ATOM 746 C C . ASP A 1 92 ? 12.678 -4.552 -18.586 1.00 71.25 92 ASP A C 1
ATOM 748 O O . ASP A 1 92 ? 11.653 -5.133 -18.242 1.00 71.25 92 ASP A O 1
ATOM 752 N N . LEU A 1 93 ? 13.142 -3.518 -17.880 1.00 69.00 93 LEU A N 1
ATOM 753 C CA . LEU A 1 93 ? 12.481 -3.039 -16.671 1.00 69.00 93 LEU A CA 1
ATOM 754 C C . LEU A 1 93 ? 11.116 -2.398 -16.955 1.00 69.00 93 LEU A C 1
ATOM 756 O O . LEU A 1 93 ? 10.197 -2.570 -16.160 1.00 69.00 93 LEU A O 1
ATOM 760 N N . ALA A 1 94 ? 10.955 -1.651 -18.052 1.00 69.12 94 ALA A N 1
ATOM 761 C CA . ALA A 1 94 ? 9.650 -1.105 -18.424 1.00 69.12 94 ALA A CA 1
ATOM 762 C C . ALA A 1 94 ? 8.644 -2.224 -18.730 1.00 69.12 94 ALA A C 1
ATOM 764 O O . ALA A 1 94 ? 7.512 -2.145 -18.261 1.00 69.12 94 ALA A O 1
ATOM 765 N N . ALA A 1 95 ? 9.075 -3.281 -19.426 1.00 70.44 95 ALA A N 1
ATOM 766 C CA . ALA A 1 95 ? 8.267 -4.478 -19.647 1.00 70.44 95 ALA A CA 1
ATOM 767 C C . ALA A 1 95 ? 7.888 -5.153 -18.316 1.00 70.44 95 ALA A C 1
ATOM 769 O O . ALA A 1 95 ? 6.727 -5.492 -18.101 1.00 70.44 95 ALA A O 1
ATOM 770 N N . LEU A 1 96 ? 8.830 -5.250 -17.372 1.00 69.00 96 LEU A N 1
ATOM 771 C CA . LEU A 1 96 ? 8.549 -5.777 -16.033 1.00 69.00 96 LEU A CA 1
ATOM 772 C C . LEU A 1 96 ? 7.583 -4.907 -15.230 1.00 69.00 96 LEU A C 1
ATOM 774 O O . LEU A 1 96 ? 6.774 -5.449 -14.482 1.00 69.00 96 LEU A O 1
ATOM 778 N N . ILE A 1 97 ? 7.668 -3.579 -15.351 1.00 66.19 97 ILE A N 1
ATOM 779 C CA . ILE A 1 97 ? 6.774 -2.641 -14.660 1.00 66.19 97 ILE A CA 1
ATOM 780 C C . ILE A 1 97 ? 5.351 -2.715 -15.222 1.00 66.19 97 ILE A C 1
ATOM 782 O O . ILE A 1 97 ? 4.409 -2.628 -14.437 1.00 66.19 97 ILE A O 1
ATOM 786 N N . ASP A 1 98 ? 5.181 -2.926 -16.527 1.00 64.62 98 ASP A N 1
ATOM 787 C CA . ASP A 1 98 ? 3.860 -3.207 -17.111 1.00 64.62 98 ASP A CA 1
ATOM 788 C C . ASP A 1 98 ? 3.279 -4.511 -16.532 1.00 64.62 98 ASP A C 1
ATOM 790 O O . ASP A 1 98 ? 2.116 -4.568 -16.141 1.00 64.62 98 ASP A O 1
ATOM 794 N N . GLU A 1 99 ? 4.113 -5.532 -16.314 1.00 61.44 99 GLU A N 1
ATOM 795 C CA . GLU A 1 99 ? 3.704 -6.772 -15.639 1.0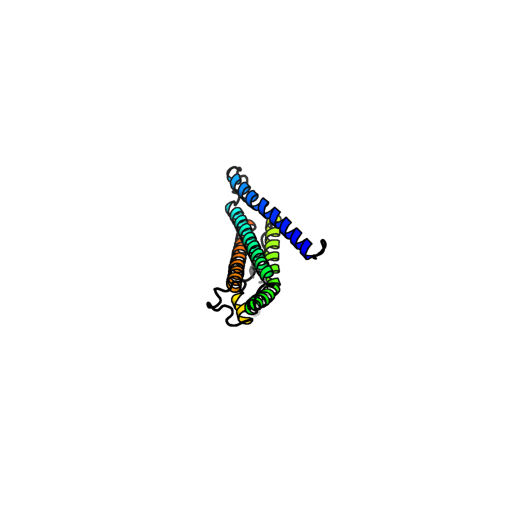0 61.44 99 GLU A CA 1
ATOM 796 C C . GLU A 1 99 ? 3.494 -6.646 -14.114 1.00 61.44 99 GLU A C 1
ATOM 798 O O . GLU A 1 99 ? 2.977 -7.578 -13.496 1.00 61.44 99 GLU A O 1
ATOM 803 N N . VAL A 1 100 ? 3.868 -5.528 -13.469 1.00 60.78 100 VAL A N 1
ATOM 804 C CA . VAL A 1 100 ? 3.585 -5.247 -12.036 1.00 60.78 100 VAL A CA 1
ATOM 805 C C . VAL A 1 100 ? 2.101 -4.903 -11.817 1.00 60.78 100 VAL A C 1
ATOM 807 O O . VAL A 1 100 ? 1.612 -4.955 -10.681 1.00 60.78 100 VAL A O 1
ATOM 810 N N . GLU A 1 101 ? 1.345 -4.618 -12.881 1.00 56.66 101 GLU A N 1
ATOM 811 C CA . GLU A 1 101 ? -0.085 -4.287 -12.845 1.00 56.66 101 GLU A CA 1
ATOM 812 C C . GLU A 1 101 ? -0.944 -5.205 -11.933 1.00 56.66 101 GLU A C 1
ATOM 814 O O . GLU A 1 101 ? -1.708 -4.666 -11.124 1.00 56.66 101 GLU A O 1
ATOM 819 N N . PRO A 1 102 ? -0.783 -6.546 -11.892 1.00 52.03 102 PRO A N 1
ATOM 820 C CA . PRO A 1 102 ? -1.563 -7.432 -11.019 1.00 52.03 102 PRO A CA 1
ATOM 821 C C . PRO A 1 102 ? -1.336 -7.178 -9.519 1.00 52.03 102 PRO A C 1
ATOM 823 O O . PRO A 1 102 ? -2.261 -7.285 -8.712 1.00 52.03 102 PRO A O 1
ATOM 826 N N . THR A 1 103 ? -0.116 -6.802 -9.122 1.00 61.69 103 THR A N 1
ATOM 827 C CA . THR A 1 103 ? 0.220 -6.537 -7.709 1.00 61.69 103 THR A CA 1
ATOM 828 C C . THR A 1 103 ? -0.292 -5.185 -7.224 1.00 61.69 103 THR A C 1
ATOM 830 O O . THR A 1 103 ? -0.682 -5.062 -6.062 1.00 61.69 103 THR A O 1
ATOM 833 N N . SER A 1 104 ? -0.401 -4.191 -8.113 1.00 69.56 104 SER A N 1
ATOM 834 C CA . SER A 1 104 ? -1.042 -2.913 -7.781 1.00 69.56 104 SER A CA 1
ATOM 835 C C . SER A 1 104 ? -2.507 -3.110 -7.376 1.00 69.56 104 SER A C 1
ATOM 837 O O . SER A 1 104 ? -2.969 -2.493 -6.414 1.00 69.56 104 SER A O 1
ATOM 839 N N . HIS A 1 105 ? -3.214 -4.027 -8.043 1.00 76.56 105 HIS A N 1
ATOM 840 C CA . HIS A 1 105 ? -4.599 -4.363 -7.716 1.00 76.56 105 HIS A CA 1
ATOM 841 C C . HIS A 1 105 ? -4.717 -5.043 -6.351 1.00 76.56 105 HIS A C 1
ATOM 843 O O . HIS A 1 105 ? -5.603 -4.684 -5.579 1.00 76.56 105 HIS A O 1
ATOM 849 N N . GLN A 1 106 ? -3.811 -5.966 -6.015 1.00 81.88 106 GLN A N 1
ATOM 850 C CA . GLN A 1 106 ? -3.813 -6.640 -4.711 1.00 81.88 106 GLN A CA 1
ATOM 851 C C . GLN A 1 106 ? -3.511 -5.672 -3.564 1.00 81.88 106 GLN A C 1
ATOM 853 O O . GLN A 1 106 ? -4.258 -5.635 -2.591 1.00 81.88 106 GLN A O 1
ATOM 858 N N . VAL A 1 107 ? -2.483 -4.826 -3.706 1.00 85.12 107 VAL A N 1
ATOM 859 C CA . VAL A 1 107 ? -2.158 -3.783 -2.717 1.00 85.12 107 VAL A CA 1
ATOM 860 C C . VAL A 1 107 ? -3.334 -2.820 -2.545 1.00 85.12 107 VAL A C 1
ATOM 862 O O . VAL A 1 107 ? -3.750 -2.542 -1.423 1.00 85.12 107 VAL A O 1
ATOM 865 N N . THR A 1 108 ? -3.909 -2.336 -3.649 1.00 86.62 108 THR A N 1
ATOM 866 C CA . THR A 1 108 ? -5.034 -1.389 -3.609 1.00 86.62 108 THR A CA 1
ATOM 867 C C . THR A 1 108 ? -6.272 -2.020 -2.977 1.00 86.62 108 THR A C 1
ATOM 869 O O . THR A 1 108 ? -6.924 -1.384 -2.155 1.00 86.62 108 THR A O 1
ATOM 872 N N . SER A 1 109 ? -6.574 -3.275 -3.318 1.00 89.31 109 SER A N 1
ATOM 873 C CA . SER A 1 109 ? -7.714 -4.012 -2.763 1.00 89.31 109 SER A CA 1
ATOM 874 C C . SER A 1 109 ? -7.535 -4.273 -1.271 1.00 89.31 109 SER A C 1
ATOM 876 O O . SER A 1 109 ? -8.470 -4.049 -0.509 1.00 89.31 109 SER A O 1
ATOM 878 N N . ALA A 1 110 ? -6.333 -4.669 -0.839 1.00 89.94 110 ALA A N 1
ATOM 879 C CA . ALA A 1 110 ? -6.013 -4.839 0.573 1.00 89.94 110 ALA A CA 1
ATOM 880 C C . ALA A 1 110 ? -6.177 -3.517 1.337 1.00 89.94 110 ALA A C 1
ATOM 882 O O . ALA A 1 110 ? -6.902 -3.466 2.323 1.00 89.94 110 ALA A O 1
ATOM 883 N N . LEU A 1 111 ? -5.594 -2.418 0.848 1.00 90.19 111 LEU A N 1
ATOM 884 C CA . LEU A 1 111 ? -5.736 -1.101 1.478 1.00 90.19 111 LEU A CA 1
ATOM 885 C C . LEU A 1 111 ? -7.194 -0.614 1.512 1.00 90.19 111 LEU A C 1
ATOM 887 O O . LEU A 1 111 ? -7.622 -0.040 2.511 1.00 90.19 111 LEU A O 1
ATOM 891 N N . ALA A 1 112 ? -7.966 -0.850 0.449 1.00 91.25 112 ALA A N 1
ATOM 892 C CA . ALA A 1 112 ? -9.384 -0.504 0.401 1.00 91.25 112 ALA A CA 1
ATOM 893 C C . ALA A 1 112 ? -10.202 -1.320 1.412 1.00 91.25 112 ALA A C 1
ATOM 895 O O . ALA A 1 112 ? -11.028 -0.750 2.125 1.00 91.25 112 ALA A O 1
ATOM 896 N N . LEU A 1 113 ? -9.936 -2.626 1.516 1.00 92.19 113 LEU A N 1
ATOM 897 C CA . LEU A 1 113 ? -10.569 -3.510 2.492 1.00 92.19 113 LEU A CA 1
ATOM 898 C C . LEU A 1 113 ? -10.252 -3.072 3.925 1.00 92.19 113 LEU A C 1
ATOM 900 O O . LEU A 1 113 ? -11.166 -2.915 4.728 1.00 92.19 113 LEU A O 1
ATOM 904 N N . LEU A 1 114 ? -8.978 -2.813 4.230 1.00 92.75 114 LEU A N 1
ATOM 905 C CA . LEU A 1 114 ? -8.546 -2.326 5.541 1.00 92.75 114 LEU A CA 1
ATOM 906 C C . LEU A 1 114 ? -9.202 -0.984 5.881 1.00 92.75 114 LEU A C 1
ATOM 908 O O . LEU A 1 114 ? -9.722 -0.807 6.980 1.00 92.75 114 LEU A O 1
ATOM 912 N N . SER A 1 115 ? -9.245 -0.054 4.923 1.00 92.50 115 SER A N 1
ATOM 913 C CA . SER A 1 115 ? -9.920 1.232 5.105 1.00 92.50 115 SER A CA 1
ATOM 914 C C . SER A 1 115 ? -11.410 1.057 5.397 1.00 92.50 115 SER A C 1
ATOM 916 O O . SER A 1 115 ? -11.943 1.769 6.250 1.00 92.50 115 SER A O 1
ATOM 918 N N . ALA A 1 116 ? -12.087 0.146 4.694 1.00 91.88 116 ALA A N 1
ATOM 919 C CA . ALA A 1 116 ? -13.505 -0.125 4.893 1.00 91.88 116 ALA A CA 1
ATOM 920 C C . ALA A 1 116 ? -13.767 -0.765 6.264 1.00 91.88 116 ALA A C 1
ATOM 922 O O . ALA A 1 116 ? -14.654 -0.305 6.978 1.00 91.88 116 ALA A O 1
ATOM 923 N N . ALA A 1 117 ? -12.958 -1.752 6.659 1.00 92.38 117 ALA A N 1
ATOM 924 C CA . ALA A 1 117 ? -13.065 -2.438 7.944 1.00 92.38 117 ALA A CA 1
ATOM 925 C C . ALA A 1 117 ? -12.885 -1.477 9.127 1.00 92.38 117 ALA A C 1
ATOM 927 O O . ALA A 1 117 ? -13.728 -1.438 10.020 1.00 92.38 117 ALA A O 1
ATOM 928 N N . ILE A 1 118 ? -11.855 -0.621 9.086 1.00 91.81 118 ILE A N 1
ATOM 929 C CA . ILE A 1 118 ? -11.620 0.400 10.120 1.00 91.81 118 ILE A CA 1
ATOM 930 C C . ILE A 1 118 ? -12.765 1.420 10.157 1.00 91.81 118 ILE A C 1
ATOM 932 O O . ILE A 1 118 ? -13.228 1.785 11.232 1.00 91.81 118 ILE A O 1
ATOM 936 N N . SER A 1 119 ? -13.231 1.890 8.994 1.00 91.88 119 SER A N 1
ATOM 937 C CA . SER A 1 119 ? -14.271 2.930 8.932 1.00 91.88 119 SER A CA 1
ATOM 938 C C . SER A 1 119 ? -15.640 2.424 9.385 1.00 91.88 119 SER A C 1
ATOM 940 O O . SER A 1 119 ? -16.408 3.182 9.970 1.00 91.88 119 SER A O 1
ATOM 942 N N . ALA A 1 120 ? -15.956 1.163 9.090 1.00 91.56 120 ALA A N 1
ATOM 943 C CA . ALA A 1 120 ? -17.219 0.540 9.463 1.00 91.56 120 ALA A CA 1
ATOM 944 C C . ALA A 1 120 ? -17.174 -0.124 10.851 1.00 91.56 120 ALA A C 1
ATOM 946 O O . ALA A 1 120 ? -18.228 -0.455 11.385 1.00 91.56 120 ALA A O 1
ATOM 947 N N . GLY A 1 121 ? -15.984 -0.334 11.425 1.00 88.75 121 GLY A N 1
ATOM 948 C CA . GLY A 1 121 ? -15.808 -1.091 12.668 1.00 88.75 121 GLY A CA 1
ATOM 949 C C . GLY A 1 121 ? -16.201 -2.564 12.528 1.00 88.75 121 GLY A C 1
ATOM 950 O O . GLY A 1 121 ? -16.708 -3.156 13.476 1.00 88.75 121 GLY A O 1
ATOM 951 N N . VAL A 1 122 ? -16.031 -3.135 11.333 1.00 90.38 122 VAL A N 1
ATOM 952 C CA . VAL A 1 122 ? -16.418 -4.519 11.016 1.00 90.38 122 VAL A CA 1
ATOM 953 C C . VAL A 1 122 ? -15.169 -5.400 11.041 1.00 90.38 122 VAL A C 1
ATOM 955 O O . VAL A 1 122 ? -14.136 -4.967 10.517 1.00 90.38 122 VAL A O 1
ATOM 958 N N . PRO A 1 123 ? -15.243 -6.622 11.604 1.00 91.31 123 PRO A N 1
ATOM 959 C CA . PRO A 1 123 ? -14.122 -7.549 11.598 1.00 91.31 123 PRO A CA 1
ATOM 960 C C . PRO A 1 123 ? -13.665 -7.860 10.179 1.00 91.31 123 PRO A C 1
ATOM 962 O O . PRO A 1 123 ? -14.451 -7.901 9.226 1.00 91.31 123 PRO A O 1
ATOM 965 N N . LEU A 1 124 ? -12.369 -8.110 10.037 1.00 91.06 124 LEU A N 1
ATOM 966 C CA . LEU A 1 124 ? -11.809 -8.478 8.750 1.00 91.06 124 LEU A CA 1
ATOM 967 C C . LEU A 1 124 ? -12.323 -9.858 8.310 1.00 91.06 124 LEU A C 1
ATOM 969 O O . LEU A 1 124 ? -12.532 -10.738 9.150 1.00 91.06 124 LEU A O 1
ATOM 973 N N . PRO A 1 125 ? -12.536 -10.077 7.002 1.00 85.81 125 PRO A N 1
ATOM 974 C CA . PRO A 1 125 ? -12.824 -11.408 6.494 1.00 85.81 125 PRO A CA 1
ATOM 975 C C . PRO A 1 125 ? -11.598 -12.315 6.688 1.00 85.81 125 PRO A C 1
ATOM 977 O O . PRO A 1 125 ? -10.462 -11.828 6.625 1.00 85.81 125 PRO A O 1
ATOM 980 N N . PRO A 1 126 ? -11.799 -13.627 6.873 1.00 80.31 126 PRO A N 1
ATOM 981 C CA . PRO A 1 126 ? -10.693 -14.553 6.991 1.00 80.31 126 PRO A CA 1
ATOM 982 C C . PRO A 1 126 ? -9.987 -14.730 5.645 1.00 80.31 126 PRO A C 1
ATOM 984 O O . PRO A 1 126 ? -10.574 -14.535 4.577 1.00 80.31 126 PRO A O 1
ATOM 987 N N . PHE A 1 127 ? -8.717 -15.134 5.699 1.00 77.06 127 PHE A N 1
ATOM 988 C CA . PHE A 1 127 ? -7.893 -15.458 4.523 1.00 77.06 127 PHE A CA 1
ATOM 989 C C . PHE A 1 127 ? -7.627 -14.284 3.561 1.00 77.06 127 PHE A C 1
ATOM 991 O O . PHE A 1 127 ? -7.634 -14.462 2.337 1.00 77.06 127 PHE A O 1
ATOM 998 N N . ILE A 1 128 ? -7.344 -13.090 4.098 1.00 80.56 128 ILE A N 1
ATOM 999 C CA . ILE A 1 128 ? -6.903 -11.941 3.289 1.00 80.56 128 ILE A CA 1
ATOM 1000 C C . ILE A 1 128 ? -5.695 -12.342 2.440 1.00 80.56 128 ILE A C 1
ATOM 1002 O O . ILE A 1 128 ? -4.631 -12.692 2.950 1.00 80.56 128 ILE A O 1
ATOM 1006 N N . GLN A 1 129 ? -5.868 -12.265 1.123 1.00 78.88 129 GLN A N 1
ATOM 1007 C CA . GLN A 1 129 ? -4.802 -12.525 0.167 1.00 78.88 129 GLN A CA 1
ATOM 1008 C C . GLN A 1 129 ? -3.865 -11.321 0.138 1.00 78.88 129 GLN A C 1
ATOM 1010 O O . GLN A 1 129 ? -4.175 -10.282 -0.449 1.00 78.88 129 GLN A O 1
ATOM 1015 N N . LEU A 1 130 ? -2.720 -11.462 0.794 1.00 79.88 130 LEU A N 1
ATOM 1016 C CA . LEU A 1 130 ? -1.651 -10.481 0.718 1.00 79.88 130 LEU A CA 1
ATOM 1017 C C . LEU A 1 130 ? -0.868 -10.646 -0.589 1.00 79.88 130 LEU A C 1
ATOM 1019 O O . LEU A 1 130 ? -0.691 -11.774 -1.067 1.00 79.88 130 LEU A O 1
ATOM 1023 N N . PRO A 1 131 ? -0.385 -9.538 -1.178 1.00 76.88 131 PRO A N 1
ATOM 1024 C CA . PRO A 1 131 ? 0.481 -9.624 -2.336 1.00 76.88 131 PRO A CA 1
ATOM 1025 C C . PRO A 1 131 ? 1.739 -10.413 -1.985 1.00 76.88 131 PRO A C 1
ATOM 1027 O O . PRO A 1 131 ? 2.296 -10.285 -0.897 1.00 76.88 131 PRO A O 1
ATOM 1030 N N . LYS A 1 132 ? 2.182 -11.255 -2.917 1.00 74.25 132 LYS A N 1
ATOM 1031 C CA . LYS A 1 132 ? 3.446 -11.977 -2.761 1.00 74.25 132 LYS A CA 1
ATOM 1032 C C . LYS A 1 132 ? 4.612 -11.014 -3.016 1.00 74.25 132 LYS A C 1
ATOM 1034 O O . LYS A 1 132 ? 4.484 -10.168 -3.905 1.00 74.25 132 LYS A O 1
ATOM 1039 N N . PRO A 1 133 ? 5.743 -11.154 -2.296 1.00 67.88 133 PRO A N 1
ATOM 1040 C CA . PRO A 1 133 ? 6.937 -10.363 -2.561 1.00 67.88 133 PRO A CA 1
ATOM 1041 C C . PRO A 1 133 ? 7.315 -10.461 -4.036 1.00 67.88 133 PRO A C 1
ATOM 1043 O O . PRO A 1 133 ? 7.349 -11.552 -4.612 1.00 67.88 133 PRO A O 1
ATOM 1046 N N . TYR A 1 134 ? 7.555 -9.312 -4.659 1.00 66.38 134 TYR A N 1
ATOM 1047 C CA . TYR A 1 134 ? 7.824 -9.265 -6.084 1.00 66.38 134 TYR A CA 1
ATOM 1048 C C . TYR A 1 134 ? 9.190 -9.907 -6.375 1.00 66.38 134 TYR A C 1
ATOM 1050 O O . TYR A 1 134 ? 10.228 -9.380 -5.979 1.00 66.38 134 TYR A O 1
ATOM 1058 N N . SER A 1 135 ? 9.214 -11.010 -7.125 1.00 69.06 135 SER A N 1
ATOM 1059 C CA . SER A 1 135 ? 10.447 -11.702 -7.514 1.00 69.06 135 SER A CA 1
ATOM 1060 C C . SER A 1 135 ? 11.099 -11.067 -8.754 1.00 69.06 135 SER A C 1
ATOM 1062 O O . SER A 1 135 ? 11.232 -11.709 -9.801 1.00 69.06 135 SER A O 1
ATOM 1064 N N . LEU A 1 136 ? 11.528 -9.799 -8.639 1.00 70.38 136 LEU A N 1
ATOM 1065 C CA . LEU A 1 136 ? 12.157 -9.045 -9.745 1.00 70.38 136 LEU A CA 1
ATOM 1066 C C . LEU A 1 136 ? 13.367 -9.803 -10.283 1.00 70.38 136 LEU A C 1
ATOM 1068 O O . LEU A 1 136 ? 13.543 -9.840 -11.496 1.00 70.38 136 LEU A O 1
ATOM 1072 N N . ASN A 1 137 ? 14.108 -10.484 -9.401 1.00 72.31 137 ASN A N 1
ATOM 1073 C CA . ASN A 1 137 ? 15.287 -11.258 -9.780 1.00 72.31 137 ASN A CA 1
ATOM 1074 C C . ASN A 1 137 ? 14.921 -12.324 -10.815 1.00 72.31 137 ASN A C 1
ATOM 1076 O O . ASN A 1 137 ? 15.446 -12.314 -11.919 1.00 72.31 137 ASN A O 1
ATOM 1080 N N . SER A 1 138 ? 13.943 -13.177 -10.491 1.00 72.25 138 SER A N 1
ATOM 1081 C CA . SER A 1 138 ? 13.532 -14.283 -11.365 1.00 72.25 138 SER A CA 1
ATOM 1082 C C . SER A 1 138 ? 12.999 -13.821 -12.719 1.00 72.25 138 SER A C 1
ATOM 1084 O O . SER A 1 138 ? 13.210 -14.489 -13.724 1.00 72.25 138 SER A O 1
ATOM 1086 N N . ARG A 1 139 ? 12.300 -12.680 -12.756 1.00 71.12 139 ARG A N 1
ATOM 1087 C CA . ARG A 1 139 ? 11.703 -12.178 -13.996 1.00 71.12 139 ARG A CA 1
ATOM 1088 C C . ARG A 1 139 ? 12.729 -11.478 -14.873 1.00 71.12 139 ARG A C 1
ATOM 1090 O O . ARG A 1 139 ? 12.688 -11.625 -16.085 1.00 71.12 139 ARG A O 1
ATOM 1097 N N . LEU A 1 140 ? 13.655 -10.744 -14.266 1.00 70.56 140 LEU A N 1
ATOM 1098 C CA . LEU A 1 140 ? 14.716 -10.079 -15.004 1.00 70.56 140 LEU A CA 1
ATOM 1099 C C . LEU A 1 140 ? 15.760 -11.083 -15.514 1.00 70.56 140 LEU A C 1
ATOM 1101 O O . LEU A 1 140 ? 16.202 -10.968 -16.648 1.00 70.56 140 LEU A O 1
ATOM 1105 N N . GLU A 1 141 ? 16.084 -12.112 -14.732 1.00 74.75 141 GLU A N 1
ATOM 1106 C CA . GLU A 1 141 ? 16.945 -13.218 -15.168 1.00 74.75 141 GLU A CA 1
ATOM 1107 C C . GLU A 1 141 ? 16.301 -14.054 -16.287 1.00 74.75 141 GLU A C 1
ATOM 1109 O O . GLU A 1 141 ? 17.001 -14.541 -17.173 1.00 74.75 141 GLU A O 1
ATOM 1114 N N . ALA A 1 142 ? 14.966 -14.164 -16.301 1.00 76.69 142 ALA A N 1
ATOM 1115 C CA . ALA A 1 142 ? 14.230 -14.760 -17.415 1.00 76.69 142 ALA A CA 1
ATOM 1116 C C . ALA A 1 142 ? 14.266 -13.903 -18.695 1.00 76.69 142 ALA A C 1
ATOM 1118 O O . ALA A 1 142 ? 14.167 -14.456 -19.790 1.00 76.69 142 ALA A O 1
ATOM 1119 N N . LEU A 1 143 ? 14.396 -12.577 -18.571 1.00 71.19 143 LEU A N 1
ATOM 1120 C CA . LEU A 1 143 ? 14.554 -11.668 -19.711 1.00 71.19 143 LEU A CA 1
ATOM 1121 C C . LEU A 1 143 ? 16.002 -11.639 -20.224 1.00 71.19 143 LEU A C 1
ATOM 1123 O O . LEU A 1 143 ? 16.213 -11.587 -21.435 1.00 71.19 143 LEU A O 1
ATOM 1127 N N . ASP A 1 144 ? 16.991 -11.697 -19.327 1.00 72.00 144 ASP A N 1
ATOM 1128 C CA . ASP A 1 144 ? 18.412 -11.688 -19.677 1.00 72.00 144 ASP A CA 1
ATOM 1129 C C . ASP A 1 144 ? 19.278 -12.371 -18.600 1.00 72.00 144 ASP A C 1
ATOM 1131 O O . ASP A 1 144 ? 19.559 -11.814 -17.535 1.00 72.00 144 ASP A O 1
ATOM 1135 N N . SER A 1 145 ? 19.741 -13.592 -18.877 1.00 69.56 145 SER A N 1
ATOM 1136 C CA . SER A 1 145 ? 20.603 -14.347 -17.962 1.00 69.56 145 SER A CA 1
ATOM 1137 C C . SER A 1 145 ? 21.992 -13.696 -17.879 1.00 69.56 145 SER A C 1
ATOM 1139 O O . SER A 1 145 ? 22.775 -13.782 -18.824 1.00 69.56 145 SER A O 1
ATOM 1141 N N . GLY A 1 146 ? 22.301 -13.048 -16.753 1.00 72.25 146 GLY A N 1
ATOM 1142 C CA . GLY A 1 146 ? 23.575 -12.346 -16.515 1.00 72.25 146 GLY A CA 1
ATOM 1143 C C . GLY A 1 146 ? 23.444 -10.830 -16.353 1.00 72.25 146 GLY A C 1
ATOM 1144 O O . GLY A 1 146 ? 24.407 -10.163 -15.978 1.00 72.25 146 GLY A O 1
ATOM 1145 N N . ILE A 1 147 ? 22.246 -10.276 -16.544 1.00 71.44 147 ILE A N 1
ATOM 1146 C CA . ILE A 1 147 ? 21.965 -8.855 -16.301 1.00 71.44 147 ILE A CA 1
ATOM 1147 C C . ILE A 1 147 ? 22.209 -8.471 -14.828 1.00 71.44 147 ILE A C 1
ATOM 1149 O O . ILE A 1 147 ? 22.699 -7.391 -14.531 1.00 71.44 147 ILE A O 1
ATOM 1153 N N . LEU A 1 148 ? 21.997 -9.401 -13.890 1.00 71.94 148 LEU A N 1
ATOM 1154 C CA . LEU A 1 148 ? 22.234 -9.210 -12.453 1.00 71.94 148 LEU A CA 1
ATOM 1155 C C . LEU A 1 148 ? 23.643 -9.598 -11.976 1.00 71.94 148 LEU A C 1
ATOM 1157 O O . LEU A 1 148 ? 23.884 -9.622 -10.767 1.00 71.94 148 LEU A O 1
ATOM 1161 N N . ASP A 1 149 ? 24.578 -9.883 -12.886 1.00 79.69 149 ASP A N 1
ATOM 1162 C CA . ASP A 1 149 ? 25.965 -10.155 -12.505 1.00 79.69 149 ASP A CA 1
ATOM 1163 C C . ASP A 1 149 ? 26.555 -8.977 -11.718 1.00 79.69 149 ASP A C 1
ATOM 1165 O O . ASP A 1 149 ? 26.377 -7.811 -12.072 1.00 79.69 149 ASP A O 1
ATOM 1169 N N . SER A 1 150 ? 27.362 -9.283 -10.697 1.00 77.56 150 SER A N 1
ATOM 1170 C CA . SER A 1 150 ? 28.075 -8.283 -9.880 1.00 77.56 150 SER A CA 1
ATOM 1171 C C . SER A 1 150 ? 28.967 -7.343 -10.700 1.00 77.56 150 SER A C 1
ATOM 1173 O O . SER A 1 150 ? 29.306 -6.253 -10.248 1.00 77.56 150 SER A O 1
ATOM 1175 N N . ARG A 1 151 ? 29.306 -7.741 -11.930 1.00 78.88 151 ARG A N 1
ATOM 1176 C CA . ARG A 1 151 ? 30.033 -6.941 -12.922 1.00 78.88 151 ARG A CA 1
ATOM 1177 C C . ARG A 1 151 ? 29.268 -5.692 -13.370 1.00 78.88 151 ARG A C 1
ATOM 1179 O O . ARG A 1 151 ? 29.903 -4.720 -13.758 1.00 78.88 151 ARG A O 1
ATOM 1186 N N . HIS A 1 152 ? 27.939 -5.691 -13.267 1.00 74.56 152 HIS A N 1
ATOM 1187 C CA . HIS A 1 152 ? 27.082 -4.563 -13.638 1.00 74.56 152 HIS A CA 1
ATOM 1188 C C . HIS A 1 152 ? 26.728 -3.660 -12.444 1.00 74.56 152 HIS A C 1
ATOM 1190 O O . HIS A 1 152 ? 25.905 -2.760 -12.583 1.00 74.56 152 HIS A O 1
ATOM 1196 N N . VAL A 1 153 ? 27.342 -3.853 -11.265 1.00 77.31 153 VAL A N 1
ATOM 1197 C CA . VAL A 1 153 ? 27.023 -3.074 -10.049 1.00 77.31 153 VAL A CA 1
ATOM 1198 C C . VAL A 1 153 ? 27.299 -1.573 -10.198 1.00 77.31 153 VAL A C 1
ATOM 1200 O O . VAL A 1 153 ? 26.629 -0.755 -9.570 1.00 77.31 153 VAL A O 1
ATOM 1203 N N . GLU A 1 154 ? 28.266 -1.208 -11.044 1.00 73.88 154 GLU A N 1
ATOM 1204 C CA . GLU A 1 154 ? 28.603 0.187 -11.350 1.00 73.88 154 GLU A CA 1
ATOM 1205 C C . GLU A 1 154 ? 27.591 0.835 -12.305 1.00 73.88 154 GLU A C 1
ATOM 1207 O O . GLU A 1 154 ? 27.556 2.060 -12.449 1.00 73.88 154 GLU A O 1
ATOM 1212 N N . GLU A 1 155 ? 26.738 0.035 -12.951 1.00 74.25 155 GLU A N 1
ATOM 1213 C CA . GLU A 1 155 ? 25.748 0.560 -13.871 1.00 74.25 155 GLU A CA 1
ATOM 1214 C C . GLU A 1 155 ? 24.590 1.220 -13.109 1.00 74.25 155 GLU A C 1
ATOM 1216 O O . GLU A 1 155 ? 23.996 0.636 -12.194 1.00 74.25 155 GLU A O 1
ATOM 1221 N N . PRO A 1 156 ? 24.154 2.420 -13.529 1.00 72.94 156 PRO A N 1
ATOM 1222 C CA . PRO A 1 156 ? 23.027 3.095 -12.897 1.00 72.94 156 PRO A CA 1
ATOM 1223 C C . PRO A 1 156 ? 21.729 2.273 -12.984 1.00 72.94 156 PRO A C 1
ATOM 1225 O O . PRO A 1 156 ? 20.886 2.394 -12.097 1.00 72.94 156 PRO A O 1
ATOM 1228 N N . GLY A 1 157 ? 21.584 1.407 -13.999 1.00 73.31 157 GLY A N 1
ATOM 1229 C CA . GLY A 1 157 ? 20.458 0.474 -14.147 1.00 73.31 157 GLY A CA 1
ATOM 1230 C C . GLY A 1 157 ? 20.387 -0.594 -13.048 1.00 73.31 157 GLY A C 1
ATOM 1231 O O . GLY A 1 157 ? 19.294 -0.933 -12.594 1.00 73.31 157 GLY A O 1
ATOM 1232 N N . PHE A 1 158 ? 21.534 -1.040 -12.533 1.00 77.56 158 PHE A N 1
ATOM 1233 C CA . PHE A 1 158 ? 21.591 -1.991 -11.426 1.00 77.56 158 PHE A CA 1
ATOM 1234 C C . PHE A 1 158 ? 21.170 -1.344 -10.101 1.00 77.56 158 PHE A C 1
ATOM 1236 O O . PHE A 1 158 ? 20.348 -1.888 -9.364 1.00 77.56 158 PHE A O 1
ATOM 1243 N N . SER A 1 159 ? 21.675 -0.137 -9.812 1.00 80.81 159 SER A N 1
ATOM 1244 C CA . SER A 1 159 ? 21.284 0.620 -8.606 1.00 80.81 159 SER A CA 1
ATOM 1245 C C . SER A 1 159 ? 19.775 0.857 -8.562 1.00 80.81 159 SER A C 1
ATOM 1247 O O . SER A 1 159 ? 19.112 0.754 -7.530 1.00 80.81 159 SER A O 1
ATOM 1249 N N . ALA A 1 160 ? 19.236 1.121 -9.742 1.00 78.25 160 ALA A N 1
ATOM 1250 C CA . ALA A 1 160 ? 17.856 1.389 -9.971 1.00 78.25 160 ALA A CA 1
ATOM 1251 C C . ALA A 1 160 ? 16.987 0.177 -9.627 1.00 78.25 160 ALA A C 1
ATOM 1253 O O . ALA A 1 160 ? 16.139 0.193 -8.726 1.00 78.25 160 ALA A O 1
ATOM 1254 N N . TYR A 1 161 ? 17.289 -0.912 -10.309 1.00 78.12 161 TYR A N 1
ATOM 1255 C CA . TYR A 1 161 ? 16.727 -2.216 -10.056 1.00 78.12 161 TYR A CA 1
ATOM 1256 C C . TYR A 1 161 ? 16.739 -2.599 -8.564 1.00 78.12 161 TYR A C 1
ATOM 1258 O O . TYR A 1 161 ? 15.694 -2.936 -7.998 1.00 78.12 161 TYR A O 1
ATOM 1266 N N . ALA A 1 162 ? 17.899 -2.483 -7.910 1.00 81.38 162 ALA A N 1
ATOM 1267 C CA . ALA A 1 162 ? 18.073 -2.864 -6.513 1.00 81.38 162 ALA A CA 1
ATOM 1268 C C . ALA A 1 162 ? 17.127 -2.086 -5.591 1.00 81.38 162 ALA A C 1
ATOM 1270 O O . ALA A 1 162 ? 16.477 -2.677 -4.725 1.00 81.38 162 ALA A O 1
ATOM 1271 N N . VAL A 1 163 ? 16.976 -0.775 -5.817 1.00 84.94 163 VAL A N 1
ATOM 1272 C CA . VAL A 1 163 ? 16.025 0.042 -5.055 1.00 84.94 163 VAL A CA 1
ATOM 1273 C C . VAL A 1 163 ? 14.593 -0.431 -5.293 1.00 84.94 163 VAL A C 1
ATOM 1275 O O . VAL A 1 163 ? 13.859 -0.611 -4.327 1.00 84.94 163 VAL A O 1
ATOM 1278 N N . MET A 1 164 ? 14.179 -0.678 -6.540 1.00 82.00 164 MET A N 1
ATOM 1279 C CA . MET A 1 164 ? 12.811 -1.133 -6.825 1.00 82.00 164 MET A CA 1
ATOM 1280 C C . MET A 1 164 ? 12.497 -2.467 -6.126 1.00 82.00 164 MET A C 1
ATOM 1282 O O . MET A 1 164 ? 11.428 -2.618 -5.534 1.00 82.00 164 MET A O 1
ATOM 1286 N N . HIS A 1 165 ? 13.444 -3.406 -6.132 1.00 81.69 165 HIS A N 1
ATOM 1287 C CA . HIS A 1 165 ? 13.289 -4.715 -5.495 1.00 81.69 165 HIS A CA 1
ATOM 1288 C C . HIS A 1 165 ? 13.209 -4.634 -3.974 1.00 81.69 165 HIS A C 1
ATOM 1290 O O . HIS A 1 165 ? 12.272 -5.167 -3.371 1.00 81.69 165 HIS A O 1
ATOM 1296 N N . VAL A 1 166 ? 14.154 -3.927 -3.351 1.00 87.06 166 VAL A N 1
ATOM 1297 C CA . VAL A 1 166 ? 14.170 -3.746 -1.895 1.00 87.06 166 VAL A CA 1
ATOM 1298 C C . VAL A 1 166 ? 12.897 -3.037 -1.444 1.00 87.06 166 VAL A C 1
ATOM 1300 O O . VAL A 1 166 ? 12.211 -3.511 -0.543 1.00 87.06 166 VAL A O 1
ATOM 1303 N N . VAL A 1 167 ? 12.523 -1.947 -2.113 1.00 87.88 167 VAL A N 1
ATOM 1304 C CA . VAL A 1 167 ? 11.343 -1.156 -1.749 1.00 87.88 167 VAL A CA 1
ATOM 1305 C C . VAL A 1 167 ? 10.047 -1.944 -1.951 1.00 87.88 167 VAL A C 1
ATOM 1307 O O . VAL A 1 167 ? 9.136 -1.820 -1.138 1.00 87.88 167 VAL A O 1
ATOM 1310 N N . SER A 1 168 ? 9.962 -2.796 -2.976 1.00 85.44 168 SER A N 1
ATOM 1311 C CA . SER A 1 168 ? 8.801 -3.675 -3.197 1.00 85.44 168 SER A CA 1
ATOM 1312 C C . SER A 1 168 ? 8.657 -4.740 -2.115 1.00 85.44 168 SER A C 1
ATOM 1314 O O . SER A 1 168 ? 7.556 -4.987 -1.612 1.00 85.44 168 SER A O 1
ATOM 1316 N N . THR A 1 169 ? 9.782 -5.310 -1.688 1.00 86.00 169 THR A N 1
ATOM 1317 C CA . THR A 1 169 ? 9.814 -6.286 -0.595 1.00 86.00 169 THR A CA 1
ATOM 1318 C C . THR A 1 169 ? 9.392 -5.639 0.724 1.00 86.00 169 THR A C 1
ATOM 1320 O O . THR A 1 169 ? 8.503 -6.152 1.399 1.00 86.00 169 THR A O 1
ATOM 1323 N N . LEU A 1 170 ? 9.956 -4.470 1.053 1.00 90.44 170 LEU A N 1
ATOM 1324 C CA . LEU A 1 170 ? 9.609 -3.722 2.265 1.00 90.44 170 LEU A CA 1
ATOM 1325 C C . LEU A 1 170 ? 8.143 -3.274 2.273 1.00 90.44 170 LEU A C 1
ATOM 1327 O O . LEU A 1 170 ? 7.477 -3.365 3.299 1.00 90.44 170 LEU A O 1
ATOM 1331 N N . MET A 1 171 ? 7.616 -2.833 1.128 1.00 89.88 171 MET A N 1
ATOM 1332 C CA . MET A 1 171 ? 6.207 -2.462 0.994 1.00 89.88 171 MET A CA 1
ATOM 1333 C C . MET A 1 171 ? 5.274 -3.646 1.258 1.00 89.88 171 MET A C 1
ATOM 1335 O O . MET A 1 171 ? 4.245 -3.477 1.905 1.00 89.88 171 MET A O 1
ATOM 1339 N N . THR A 1 172 ? 5.630 -4.832 0.764 1.00 87.81 172 THR A N 1
ATOM 1340 C CA . THR A 1 172 ? 4.835 -6.049 0.964 1.00 87.81 172 THR A CA 1
ATOM 1341 C C . THR A 1 172 ? 4.861 -6.498 2.428 1.00 87.81 172 THR A C 1
ATOM 1343 O O . THR A 1 172 ? 3.811 -6.829 2.975 1.00 87.81 172 THR A O 1
ATOM 1346 N N . ASP A 1 173 ? 6.028 -6.446 3.079 1.00 90.88 173 ASP A N 1
ATOM 1347 C CA . ASP A 1 173 ? 6.172 -6.770 4.507 1.00 90.88 173 ASP A CA 1
ATOM 1348 C C . ASP A 1 173 ? 5.374 -5.801 5.392 1.00 90.88 173 ASP A C 1
ATOM 1350 O O . ASP A 1 173 ? 4.608 -6.221 6.258 1.00 90.88 173 ASP A O 1
ATOM 1354 N N . ASP A 1 174 ? 5.475 -4.493 5.142 1.00 93.38 174 ASP A N 1
ATOM 1355 C CA . ASP A 1 174 ? 4.721 -3.511 5.923 1.00 93.38 174 ASP A CA 1
ATOM 1356 C C . ASP A 1 174 ? 3.215 -3.559 5.650 1.00 93.38 174 ASP A C 1
ATOM 1358 O O . ASP A 1 174 ? 2.437 -3.266 6.557 1.00 93.38 174 ASP A O 1
ATOM 1362 N N . LEU A 1 175 ? 2.784 -3.965 4.451 1.00 92.62 175 LEU A N 1
ATOM 1363 C CA . LEU A 1 175 ? 1.371 -4.222 4.176 1.00 92.62 175 LEU A CA 1
ATOM 1364 C C . LEU A 1 175 ? 0.858 -5.441 4.954 1.00 92.62 175 LEU A C 1
ATOM 1366 O O . LEU A 1 175 ? -0.249 -5.384 5.484 1.00 92.62 175 LEU A O 1
ATOM 1370 N N . ALA A 1 176 ? 1.652 -6.510 5.061 1.00 92.12 176 ALA A N 1
ATOM 1371 C CA . ALA A 1 176 ? 1.306 -7.674 5.874 1.00 92.12 176 ALA A CA 1
ATOM 1372 C C . ALA A 1 176 ? 1.153 -7.292 7.353 1.00 92.12 176 ALA A C 1
ATOM 1374 O O . ALA A 1 176 ? 0.104 -7.521 7.950 1.00 92.12 176 ALA A O 1
ATOM 1375 N N . ARG A 1 177 ? 2.143 -6.580 7.902 1.00 94.19 177 ARG A N 1
ATOM 1376 C CA . ARG A 1 177 ? 2.087 -6.074 9.283 1.00 94.19 177 ARG A CA 1
ATOM 1377 C C . ARG A 1 177 ? 0.929 -5.105 9.506 1.00 94.19 177 ARG A C 1
ATOM 1379 O O . ARG A 1 177 ? 0.352 -5.083 10.586 1.00 94.19 177 ARG A O 1
ATOM 1386 N N . LEU A 1 178 ? 0.586 -4.290 8.506 1.00 94.69 178 LEU A N 1
ATOM 1387 C CA . LEU A 1 178 ? -0.576 -3.407 8.581 1.00 94.69 178 LEU A CA 1
ATOM 1388 C C . LEU A 1 178 ? -1.874 -4.215 8.695 1.00 94.69 178 LEU A C 1
ATOM 1390 O O . LEU A 1 178 ? -2.724 -3.851 9.502 1.00 94.69 178 LEU A O 1
ATOM 1394 N N . VAL A 1 179 ? -2.024 -5.302 7.928 1.00 93.38 179 VAL A N 1
ATOM 1395 C CA . VAL A 1 179 ? -3.170 -6.212 8.077 1.00 93.38 179 VAL A CA 1
ATOM 1396 C C . VAL A 1 179 ? -3.237 -6.752 9.503 1.00 93.38 179 VAL A C 1
ATOM 1398 O O . VAL A 1 179 ? -4.308 -6.689 10.099 1.00 93.38 179 VAL A O 1
ATOM 1401 N N . ASP A 1 180 ? -2.119 -7.200 10.074 1.00 93.31 180 ASP A N 1
ATOM 1402 C CA . ASP A 1 180 ? -2.083 -7.733 11.443 1.00 93.31 180 ASP A CA 1
ATOM 1403 C C . ASP A 1 180 ? -2.506 -6.690 12.489 1.00 93.31 180 ASP A C 1
ATOM 1405 O O . ASP A 1 180 ? -3.348 -6.976 13.339 1.00 93.31 180 ASP A O 1
ATOM 1409 N N . CYS A 1 181 ? -2.013 -5.450 12.390 1.00 94.06 181 CYS A N 1
ATOM 1410 C CA . CYS A 1 181 ? -2.435 -4.379 13.298 1.00 94.06 181 CYS A CA 1
ATOM 1411 C C . CYS A 1 181 ? -3.931 -4.053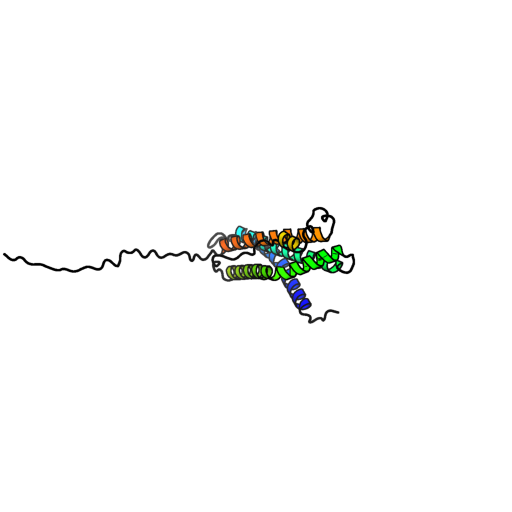 13.168 1.00 94.06 181 CYS A C 1
ATOM 1413 O O . CYS A 1 181 ? -4.591 -3.727 14.151 1.00 94.06 181 CYS A O 1
ATOM 1415 N N . VAL A 1 182 ? -4.491 -4.121 11.957 1.00 93.44 182 VAL A N 1
ATOM 1416 C CA . VAL A 1 182 ? -5.929 -3.893 11.764 1.00 93.44 182 VAL A CA 1
ATOM 1417 C C . VAL A 1 182 ? -6.741 -5.076 12.282 1.00 93.44 182 VAL A C 1
ATOM 1419 O O . VAL A 1 182 ? -7.773 -4.850 12.905 1.00 93.44 182 VAL A O 1
ATOM 1422 N N . LYS A 1 183 ? -6.268 -6.316 12.108 1.00 91.81 183 LYS A N 1
ATOM 1423 C CA . LYS A 1 183 ? -6.881 -7.511 12.710 1.00 91.81 183 LYS A CA 1
ATOM 1424 C C . LYS A 1 183 ? -6.942 -7.406 14.230 1.00 91.81 183 LYS A C 1
ATOM 1426 O O . LYS A 1 183 ? -7.969 -7.734 14.808 1.00 91.81 183 LYS A O 1
ATOM 1431 N N . GLU A 1 184 ? -5.886 -6.905 14.866 1.00 92.12 184 GLU A N 1
ATOM 1432 C CA . GLU A 1 184 ? -5.880 -6.644 16.309 1.00 92.12 184 GLU A CA 1
ATOM 1433 C C . GLU A 1 184 ? -6.948 -5.612 16.714 1.00 92.12 184 GLU A C 1
ATOM 1435 O O . GLU A 1 184 ? -7.564 -5.737 17.769 1.00 92.12 184 GLU A O 1
ATOM 1440 N N . LEU A 1 185 ? -7.207 -4.615 15.860 1.00 91.31 185 LEU A N 1
ATOM 1441 C CA . LEU A 1 185 ? -8.150 -3.536 16.145 1.00 91.31 185 LEU A CA 1
ATOM 1442 C C . LEU A 1 185 ? -9.623 -3.923 15.937 1.00 91.31 185 LEU A C 1
ATOM 1444 O O . LEU A 1 185 ? -10.459 -3.583 16.771 1.00 91.31 185 LEU A O 1
ATOM 1448 N N . VAL A 1 186 ? -9.959 -4.566 14.814 1.00 91.62 186 VAL A N 1
ATOM 1449 C CA . VAL A 1 186 ? -11.361 -4.860 14.441 1.00 91.62 186 VAL A CA 1
ATOM 1450 C C . VAL A 1 186 ? -11.748 -6.329 14.618 1.00 91.62 186 VAL A C 1
ATOM 1452 O O . VAL A 1 186 ? -12.926 -6.667 14.520 1.00 91.62 186 VAL A O 1
ATOM 1455 N N . GLY A 1 187 ? -10.781 -7.204 14.893 1.00 89.94 187 GLY A N 1
ATOM 1456 C CA . GLY A 1 187 ? -10.964 -8.652 14.918 1.00 89.94 187 GLY A CA 1
ATOM 1457 C C . GLY A 1 187 ? -10.955 -9.290 13.526 1.00 89.94 187 GLY A C 1
ATOM 1458 O O . GLY A 1 187 ? -10.889 -8.622 12.490 1.00 89.94 187 GLY A O 1
ATOM 1459 N N . GLU A 1 188 ? -11.041 -10.617 13.501 1.00 89.81 188 GLU A N 1
ATOM 1460 C CA . GLU A 1 188 ? -11.182 -11.427 12.289 1.00 89.81 188 GLU A CA 1
ATOM 1461 C C . GLU A 1 188 ? -12.453 -12.271 12.402 1.00 89.81 188 GLU A C 1
ATOM 1463 O O . GLU A 1 188 ? -12.808 -12.751 13.479 1.00 89.81 188 GLU A O 1
ATOM 1468 N N . THR A 1 189 ? -13.168 -12.416 11.291 1.00 85.81 189 THR A N 1
ATOM 1469 C CA . THR A 1 189 ? -14.383 -13.225 11.238 1.00 85.81 189 THR A CA 1
ATOM 1470 C C . THR A 1 189 ? -13.989 -14.697 11.184 1.00 85.81 189 THR A C 1
ATOM 1472 O O . THR A 1 189 ? -13.315 -15.118 10.245 1.00 85.81 189 THR A O 1
ATOM 1475 N N . ASP A 1 190 ? -14.421 -15.485 12.166 1.00 79.88 190 ASP A N 1
ATOM 1476 C CA . ASP A 1 190 ? -14.186 -16.928 12.198 1.00 79.88 190 ASP A CA 1
ATOM 1477 C C . ASP A 1 190 ? -15.369 -17.682 11.569 1.00 79.88 190 ASP A C 1
ATOM 1479 O O . ASP A 1 190 ? -16.489 -17.651 12.081 1.00 79.88 190 ASP A O 1
ATOM 1483 N N . PHE A 1 191 ? -15.123 -18.355 10.441 1.00 73.25 191 PHE A N 1
ATOM 1484 C CA . PHE A 1 191 ? -16.107 -19.220 9.777 1.00 73.25 191 PHE A CA 1
ATOM 1485 C C . PHE A 1 191 ? -15.902 -20.715 10.078 1.00 73.25 191 PHE A C 1
ATOM 1487 O O . PHE A 1 191 ? -16.589 -21.546 9.491 1.00 73.25 191 PHE A O 1
ATOM 1494 N N . SER A 1 192 ? -14.982 -21.092 10.973 1.00 67.00 192 SER A N 1
ATOM 1495 C CA . SER A 1 192 ? -14.644 -22.498 11.262 1.00 67.00 192 SER A CA 1
ATOM 1496 C C . SER A 1 192 ? -15.662 -23.244 12.142 1.00 67.00 192 SER A C 1
ATOM 1498 O O . SER A 1 192 ? -15.401 -24.361 12.594 1.00 67.00 192 SER A O 1
ATOM 1500 N N . PHE A 1 193 ? -16.850 -22.674 12.358 1.00 57.69 193 PHE A N 1
ATOM 1501 C CA . PHE A 1 193 ? -17.880 -23.264 13.205 1.00 57.69 193 PHE A CA 1
ATOM 1502 C C . PHE A 1 193 ? -18.416 -24.577 12.616 1.00 57.69 193 PHE A C 1
ATOM 1504 O O . PHE A 1 193 ? -19.238 -24.593 11.700 1.00 57.69 193 PHE A O 1
ATOM 1511 N N . THR A 1 194 ? -17.967 -25.697 13.177 1.00 62.28 194 THR A N 1
ATOM 1512 C CA . THR A 1 194 ? -18.581 -27.007 12.966 1.00 62.28 194 THR A CA 1
ATOM 1513 C C . THR A 1 194 ? -19.580 -27.242 14.096 1.00 62.28 194 THR A C 1
ATOM 1515 O O . THR A 1 194 ? -19.204 -27.403 15.255 1.00 62.28 194 THR A O 1
ATOM 1518 N N . VAL A 1 195 ? -20.880 -27.224 13.780 1.00 65.75 195 VAL A N 1
ATOM 1519 C CA . VAL A 1 195 ? -21.911 -27.701 14.713 1.00 65.75 195 VAL A CA 1
ATOM 1520 C C . VAL A 1 195 ? -21.687 -29.195 14.879 1.00 65.75 195 VAL A C 1
ATOM 1522 O O . VAL A 1 195 ? -21.961 -29.969 13.962 1.00 65.75 195 VAL A O 1
ATOM 1525 N N . GLY A 1 196 ? -21.189 -29.604 16.043 1.00 52.28 196 GLY A N 1
ATOM 1526 C CA . GLY A 1 196 ? -21.320 -30.984 16.481 1.00 52.28 196 GLY A CA 1
ATOM 1527 C C . GLY A 1 196 ? -22.803 -31.267 16.668 1.00 52.28 196 GLY A C 1
ATOM 1528 O O . GLY A 1 196 ? -23.359 -30.972 17.722 1.00 52.28 196 GLY A O 1
ATOM 1529 N N . PHE A 1 197 ? -23.469 -31.789 15.638 1.00 51.56 197 PHE A N 1
ATOM 1530 C CA . PHE A 1 197 ? -24.712 -32.508 15.857 1.00 51.56 197 PHE A CA 1
ATOM 1531 C C . PHE A 1 197 ? -24.326 -33.736 16.679 1.00 51.56 197 PHE A C 1
ATOM 1533 O O . PHE A 1 197 ? -23.769 -34.692 16.147 1.00 51.56 197 PHE A O 1
ATOM 1540 N N . SER A 1 198 ? -24.529 -33.670 17.996 1.00 50.41 198 SER A N 1
ATOM 1541 C CA . SER A 1 198 ? -24.502 -34.861 18.833 1.00 50.41 198 SER A CA 1
ATOM 1542 C C . SER A 1 198 ? -25.545 -35.819 18.268 1.00 50.41 198 SER A C 1
ATOM 1544 O O . SER A 1 198 ? -26.738 -35.512 18.269 1.00 50.41 198 SER A O 1
ATOM 1546 N N . ASP A 1 199 ? -25.084 -36.958 17.763 1.00 54.81 199 ASP A N 1
ATOM 1547 C CA . ASP A 1 199 ? -25.859 -38.053 17.165 1.00 54.81 199 ASP A CA 1
ATOM 1548 C C . ASP A 1 199 ? -26.762 -38.782 18.196 1.00 54.81 199 ASP A C 1
ATOM 1550 O O . ASP A 1 199 ? -27.001 -39.983 18.119 1.00 54.81 199 ASP A O 1
ATOM 1554 N N . GLU A 1 200 ? -27.277 -38.079 19.209 1.00 51.09 200 GLU A N 1
ATOM 1555 C CA . GLU A 1 200 ? -28.062 -38.657 20.312 1.00 51.09 200 GLU A CA 1
ATOM 1556 C C . GLU A 1 200 ? -29.582 -38.614 20.078 1.00 51.09 200 GLU A C 1
ATOM 1558 O O . GLU A 1 200 ? -30.350 -39.056 20.929 1.00 51.09 200 GLU A O 1
ATOM 1563 N N . ALA A 1 201 ? -30.054 -38.140 18.920 1.00 50.00 201 ALA A N 1
ATOM 1564 C CA . ALA A 1 201 ? -31.484 -37.909 18.680 1.00 50.00 201 ALA A CA 1
ATOM 1565 C C . ALA A 1 201 ? -32.125 -38.746 17.554 1.00 50.00 201 ALA A C 1
ATOM 1567 O O . ALA A 1 201 ? -33.164 -38.342 17.035 1.00 50.00 201 ALA A O 1
ATOM 1568 N N . LEU A 1 202 ? -31.566 -39.906 17.170 1.00 48.66 202 LEU A N 1
ATOM 1569 C CA . LEU A 1 202 ? -32.207 -40.800 16.179 1.00 48.66 202 LEU A CA 1
ATOM 1570 C C . LEU A 1 202 ? -32.268 -42.295 16.548 1.00 48.66 202 LEU A C 1
ATOM 1572 O O . LEU A 1 202 ? -32.612 -43.121 15.705 1.00 48.66 202 LEU A O 1
ATOM 1576 N N . SER A 1 203 ? -32.073 -42.667 17.816 1.00 48.09 203 SER A N 1
ATOM 1577 C CA . SER A 1 203 ? -32.497 -43.990 18.307 1.00 48.09 203 SER A CA 1
ATOM 1578 C C . SER A 1 203 ? -33.985 -43.956 18.679 1.00 48.09 203 SER A C 1
ATOM 1580 O O . SER A 1 203 ? -34.364 -43.959 19.852 1.00 48.09 203 SER A O 1
ATOM 1582 N N . GLY A 1 204 ? -34.839 -43.873 17.658 1.00 42.09 204 GLY A N 1
ATOM 1583 C CA . GLY A 1 204 ? -36.283 -44.022 17.793 1.00 42.09 204 GLY A CA 1
ATOM 1584 C C . GLY A 1 204 ? -36.651 -45.409 18.323 1.00 42.09 204 GLY A C 1
ATOM 1585 O O . GLY A 1 204 ? -36.231 -46.423 17.775 1.00 42.09 204 GLY A O 1
ATOM 1586 N N . SER A 1 205 ? -37.441 -45.410 19.397 1.00 49.50 205 SER A N 1
ATOM 1587 C CA . SER A 1 205 ? -38.173 -46.538 19.983 1.00 49.50 205 SER A CA 1
ATOM 1588 C C . SER A 1 205 ? -38.594 -47.590 18.946 1.00 49.50 205 SER A C 1
ATOM 1590 O O . SER A 1 205 ? -39.466 -47.328 18.114 1.00 49.50 205 SER A O 1
ATOM 1592 N N . GLN A 1 206 ? -37.990 -48.781 19.003 1.00 42.97 206 GLN A N 1
ATOM 1593 C CA . GLN A 1 206 ? -38.472 -49.950 18.273 1.00 42.97 206 GLN A CA 1
ATOM 1594 C C . GLN A 1 206 ?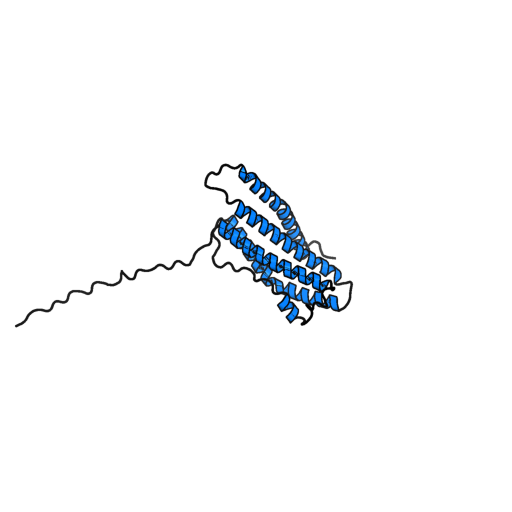 -39.390 -50.751 19.199 1.00 42.97 206 GLN A C 1
ATOM 1596 O O . GLN A 1 206 ? -39.016 -51.116 20.312 1.00 42.97 206 GLN A O 1
ATOM 1601 N N . GLY A 1 207 ? -40.629 -50.902 18.738 1.00 39.19 207 GLY A N 1
ATOM 1602 C CA . GLY A 1 207 ? -41.776 -51.318 19.519 1.00 39.19 207 GLY A CA 1
ATOM 1603 C C . GLY A 1 207 ? -41.797 -52.776 19.972 1.00 39.19 207 GLY A C 1
ATOM 1604 O O . GLY A 1 207 ? -41.170 -53.667 19.408 1.00 39.19 207 GLY A O 1
ATOM 1605 N N . ASP A 1 208 ? -42.600 -52.926 21.016 1.00 45.12 208 ASP A N 1
ATOM 1606 C CA . ASP A 1 208 ? -43.319 -54.092 21.513 1.00 45.12 208 ASP A CA 1
ATOM 1607 C C . ASP A 1 208 ? -43.763 -55.088 20.418 1.00 45.12 208 ASP A C 1
ATOM 1609 O O . ASP A 1 208 ? -44.551 -54.746 19.539 1.00 45.12 208 ASP A O 1
ATOM 1613 N N . GLU A 1 209 ? -43.312 -56.343 20.519 1.00 41.06 209 GLU A N 1
ATOM 1614 C CA . GLU A 1 209 ? -43.995 -57.507 19.940 1.00 41.06 209 GLU A CA 1
ATOM 1615 C C . GLU A 1 209 ? -43.992 -58.661 20.954 1.00 41.06 209 GLU A C 1
ATOM 1617 O O . GLU A 1 209 ? -42.984 -59.329 21.203 1.00 41.06 209 GLU A O 1
ATOM 1622 N N . GLY A 1 210 ? -45.161 -58.898 21.550 1.00 45.88 210 GLY A N 1
ATOM 1623 C CA . GLY A 1 210 ? -45.431 -60.047 22.402 1.00 45.88 210 GLY A CA 1
ATOM 1624 C C . GLY A 1 210 ? -45.451 -61.370 21.634 1.00 45.88 210 GLY A C 1
ATOM 1625 O O . GLY A 1 210 ? -45.897 -61.457 20.489 1.00 45.88 210 GLY A O 1
ATOM 1626 N N . LYS A 1 211 ? -45.044 -62.455 22.304 1.00 41.78 211 LYS A N 1
ATOM 1627 C CA . LYS A 1 211 ? -45.320 -63.816 21.833 1.00 41.78 211 LYS A CA 1
ATOM 1628 C C . LYS A 1 211 ? -45.679 -64.735 22.995 1.00 41.78 211 LYS A C 1
ATOM 1630 O O . LYS A 1 211 ? -44.924 -64.901 23.948 1.00 41.78 211 LYS A O 1
ATOM 1635 N N . GLY A 1 212 ? -46.899 -65.258 22.908 1.00 40.00 212 GLY A N 1
ATOM 1636 C CA . GLY A 1 212 ? -47.586 -66.007 23.946 1.00 40.00 212 GLY A CA 1
ATOM 1637 C C . GLY A 1 212 ? -47.073 -67.427 24.176 1.00 40.00 212 GLY A C 1
ATOM 1638 O O . GLY A 1 212 ? -46.479 -68.067 23.311 1.00 40.00 212 GLY A O 1
ATOM 1639 N N . LYS A 1 213 ? -47.395 -67.907 25.380 1.00 43.50 213 LYS A N 1
ATOM 1640 C CA . LYS A 1 213 ? -47.426 -69.317 25.773 1.00 43.50 213 LYS A CA 1
ATOM 1641 C C . LYS A 1 213 ? -48.338 -70.118 24.844 1.00 43.50 213 LYS A C 1
ATOM 1643 O O . LYS A 1 213 ? -49.467 -69.693 24.602 1.00 43.50 213 LYS A O 1
ATOM 1648 N N . ARG A 1 214 ? -47.914 -71.328 24.485 1.00 39.53 214 ARG A N 1
ATOM 1649 C CA . ARG A 1 214 ? -48.812 -72.481 24.389 1.00 39.53 214 ARG A CA 1
ATOM 1650 C C . ARG A 1 214 ? -48.074 -73.764 24.752 1.00 39.53 214 ARG A C 1
ATOM 1652 O O . ARG A 1 214 ? -46.893 -73.909 24.447 1.00 39.53 214 ARG A O 1
ATOM 1659 N N . GLU A 1 215 ? -48.827 -74.574 25.483 1.00 34.78 215 GLU A N 1
ATOM 1660 C CA . GLU A 1 215 ? -48.629 -75.979 25.837 1.00 34.78 215 GLU A CA 1
ATOM 1661 C C . GLU A 1 215 ? -48.482 -76.875 24.601 1.00 34.78 215 GLU A C 1
ATOM 1663 O O . GLU A 1 215 ? -49.018 -76.493 23.530 1.00 34.78 215 GLU A O 1
#

Secondary structure (DSSP, 8-state):
---TT-HHHHHHHHHHHHHHHHHHHHHHHHHHHHHGGGS--SSS---HHHHHHHHHHHHHHHHHHHHHHHHHHHHHTTTTTS-HHHHHHHHHHHHHHHTTHHHHHHHHHHHHHHHHHHHHTPPBPSS--PPPPP-HHHHHHHH-TTTT-GGGTTSHHHHHHHHHHHHHHHHHHHHHHHHHHHHHHH-B----------S-S--------------

pLDDT: mean 76.44, std 14.47, range [34.78, 94.69]

InterPro domains:
  IPR018820 Brefeldin A sensitivity protein-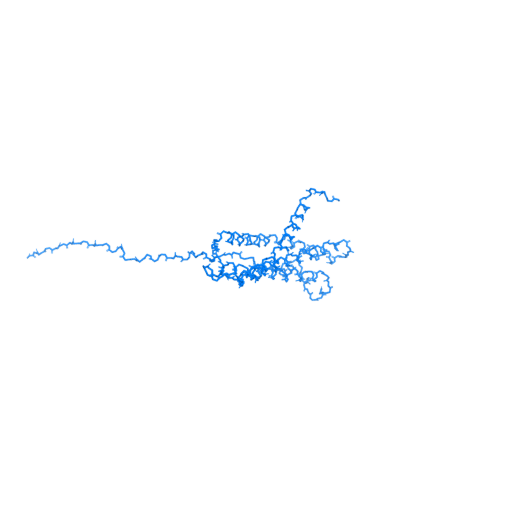related, domain of unknown function DUF2421 [PF10334] (19-189)

Foldseek 3Di:
DDDCPDPVNVVVVVVVVVVVVLVVVLVVQVVVLVCLVVDDPDPHRDPSVLSNLLSVLVVLLSVLVVLLVCLLVVLVVCCVPDDDVSVLLNVLVVVVVVVCVVLVCLLVVLVVQLVCCVVVLAAREPDRDQRDQDPLVVSSCVVPPCCQPPVCVPPPSNVSSVSNNVSSNSSSVSSVVSVVSSCVRSNYDDPPDDPPPPPPPPPPDDDDDDDDDDD

Organism: NCBI:txid61207

Radius of gyration: 28.51 Å; chains: 1; bounding box: 79×96×57 Å

Sequence (215 aa):
MSMKSSPGRRLQKARHRMFGKLLLLLPSLQQHAAWQKFEPTIGGKFPREVYENITQKCSNIMGYLALMSYTSKAWSKDVHTTTDTRSKWLRDLAALIDEVEPTSHQVTSALALLSAAISAGVPLPPFIQLPKPYSLNSRLEALDSGILDSRHVEEPGFSAYAVMHVVSTLMTDDLARLVDCVKELVGETDFSFTVGFSDEALSGSQGDEGKGKRE